Protein AF-A0A956GMH0-F1 (afdb_monomer)

Structure (mmCIF, N/CA/C/O backbone):
data_AF-A0A956GMH0-F1
#
_entry.id   AF-A0A956GMH0-F1
#
loop_
_atom_site.group_PDB
_atom_site.id
_atom_site.type_symbol
_atom_site.label_atom_id
_atom_site.label_alt_id
_atom_site.label_comp_id
_atom_site.label_asym_id
_atom_site.label_entity_id
_atom_site.label_seq_id
_atom_site.pdbx_PDB_ins_code
_atom_site.Cartn_x
_atom_site.Cartn_y
_atom_site.Cartn_z
_atom_site.occupancy
_atom_site.B_iso_or_equiv
_atom_site.auth_seq_id
_atom_site.auth_comp_id
_atom_site.auth_asym_id
_atom_site.auth_atom_id
_atom_site.pdbx_PDB_model_num
ATOM 1 N N . MET A 1 1 ? 2.443 0.248 1.547 1.00 85.50 1 MET A N 1
ATOM 2 C CA . MET A 1 1 ? 2.664 -0.974 0.741 1.00 85.50 1 MET A CA 1
ATOM 3 C C . MET A 1 1 ? 1.367 -1.744 0.646 1.00 85.50 1 MET A C 1
ATOM 5 O O . MET A 1 1 ? 0.614 -1.726 1.613 1.00 85.50 1 MET A O 1
ATOM 9 N N . PHE A 1 2 ? 1.151 -2.440 -0.465 1.00 87.94 2 PHE A N 1
ATOM 10 C CA . PHE A 1 2 ? 0.042 -3.359 -0.695 1.00 87.94 2 PHE A CA 1
ATOM 11 C C . PHE A 1 2 ? 0.575 -4.765 -0.994 1.00 87.94 2 PHE A C 1
ATOM 13 O O . PHE A 1 2 ? 1.600 -4.904 -1.668 1.00 87.94 2 PHE A O 1
ATOM 20 N N . HIS A 1 3 ? -0.105 -5.774 -0.457 1.00 89.19 3 HIS A N 1
ATOM 21 C CA . HIS A 1 3 ? 0.206 -7.198 -0.574 1.00 89.19 3 HIS A CA 1
ATOM 22 C C . HIS A 1 3 ? -0.762 -7.857 -1.545 1.00 89.19 3 HIS A C 1
ATOM 24 O O . HIS A 1 3 ? -1.967 -7.588 -1.508 1.00 89.19 3 HIS A O 1
ATOM 30 N N . VAL A 1 4 ? -0.205 -8.698 -2.407 1.00 88.44 4 VAL A N 1
ATOM 31 C CA . VAL A 1 4 ? -0.888 -9.430 -3.473 1.00 88.44 4 VAL A CA 1
ATOM 32 C C . VAL A 1 4 ? -0.483 -10.893 -3.356 1.00 88.44 4 VAL A C 1
ATOM 34 O O . VAL A 1 4 ? 0.682 -11.187 -3.087 1.00 88.44 4 VAL A O 1
ATOM 37 N N . GLU A 1 5 ? -1.439 -11.804 -3.541 1.00 87.69 5 GLU A N 1
ATOM 38 C CA . GLU A 1 5 ? -1.188 -13.236 -3.364 1.00 87.69 5 GLU A CA 1
ATOM 39 C C . GLU A 1 5 ? -0.041 -13.717 -4.274 1.00 87.69 5 GLU A C 1
ATOM 41 O O . GLU A 1 5 ? 0.078 -13.249 -5.415 1.00 87.69 5 GLU A O 1
ATOM 46 N N . PRO A 1 6 ? 0.792 -14.668 -3.811 1.00 82.94 6 PRO A N 1
ATOM 47 C CA . PRO A 1 6 ? 1.843 -15.252 -4.629 1.00 82.94 6 PRO A CA 1
ATOM 48 C C . PRO A 1 6 ? 1.275 -15.931 -5.866 1.00 82.94 6 PRO A C 1
ATOM 50 O O . PRO A 1 6 ? 0.655 -16.992 -5.799 1.00 82.94 6 PRO A O 1
ATOM 53 N N . ARG A 1 7 ? 1.555 -15.351 -7.030 1.00 86.12 7 ARG A N 1
ATOM 54 C CA . ARG A 1 7 ? 1.272 -15.963 -8.328 1.00 86.12 7 ARG A CA 1
ATOM 55 C C . ARG A 1 7 ? 2.217 -15.433 -9.392 1.00 86.12 7 ARG A C 1
ATOM 57 O O . ARG A 1 7 ? 2.852 -14.394 -9.225 1.00 86.12 7 ARG A O 1
ATOM 64 N N . ALA A 1 8 ? 2.320 -16.151 -10.505 1.00 85.69 8 ALA A N 1
ATOM 65 C CA . ALA A 1 8 ? 2.925 -15.570 -11.694 1.00 85.69 8 ALA A CA 1
ATOM 66 C C . ALA A 1 8 ? 2.091 -14.356 -12.132 1.00 85.69 8 ALA A C 1
ATOM 68 O O . ALA A 1 8 ? 0.859 -14.414 -12.105 1.00 85.69 8 ALA A O 1
ATOM 69 N N . LEU A 1 9 ? 2.761 -13.274 -12.534 1.00 88.56 9 LEU A N 1
ATOM 70 C CA . LEU A 1 9 ? 2.072 -12.118 -13.093 1.00 88.56 9 LEU A CA 1
ATOM 71 C C . LEU A 1 9 ? 1.379 -12.532 -14.393 1.00 88.56 9 LEU A C 1
ATOM 73 O O . LEU A 1 9 ? 2.015 -13.054 -15.310 1.00 88.56 9 LEU A O 1
ATOM 77 N N . SER A 1 10 ? 0.073 -12.307 -14.457 1.00 90.44 10 SER A N 1
ATOM 78 C CA . SER A 1 10 ? -0.710 -12.449 -15.679 1.00 90.44 10 SER A CA 1
ATOM 79 C C . SER A 1 10 ? -0.437 -11.280 -16.630 1.00 90.44 10 SER A C 1
ATOM 81 O O . SER A 1 10 ? 0.134 -10.257 -16.243 1.00 90.44 10 SER A O 1
ATOM 83 N N . ALA A 1 11 ? -0.885 -11.399 -17.881 1.00 90.31 11 ALA A N 1
ATOM 84 C CA . ALA A 1 11 ? -0.832 -10.281 -18.823 1.00 90.31 11 ALA A CA 1
ATOM 85 C C . ALA A 1 11 ? -1.617 -9.054 -18.315 1.00 90.31 11 ALA A C 1
ATOM 87 O O . ALA A 1 11 ? -1.204 -7.922 -18.555 1.00 90.31 11 ALA A O 1
ATOM 88 N N . GLU A 1 12 ? -2.710 -9.281 -17.582 1.00 92.75 12 GLU A N 1
ATOM 89 C CA . GLU A 1 12 ? -3.521 -8.224 -16.975 1.00 92.75 12 GLU A CA 1
ATOM 90 C C . GLU A 1 12 ? -2.772 -7.505 -15.848 1.00 92.75 12 GLU A C 1
ATOM 92 O O . GLU A 1 12 ? -2.784 -6.277 -15.803 1.00 92.75 12 GLU A O 1
ATOM 97 N N . ASP A 1 13 ? -2.031 -8.235 -15.006 1.00 90.81 13 ASP A N 1
ATOM 98 C CA . ASP A 1 13 ? -1.209 -7.620 -13.953 1.00 90.81 13 ASP A CA 1
ATOM 99 C C . ASP A 1 13 ? -0.095 -6.765 -14.550 1.00 90.81 13 ASP A C 1
ATOM 101 O O . ASP A 1 13 ? 0.159 -5.651 -14.099 1.00 90.81 13 ASP A O 1
ATOM 105 N N . VAL A 1 14 ? 0.571 -7.277 -15.590 1.00 90.62 14 VAL A N 1
ATOM 106 C CA . VAL A 1 14 ? 1.620 -6.535 -16.297 1.00 90.62 14 VAL A CA 1
ATOM 107 C C . VAL A 1 14 ? 1.049 -5.249 -16.891 1.00 90.62 14 VAL A C 1
ATOM 109 O O . VAL A 1 14 ? 1.657 -4.194 -16.720 1.00 90.62 14 VAL A O 1
ATOM 112 N N . ALA A 1 15 ? -0.128 -5.315 -17.521 1.00 92.31 15 ALA A N 1
ATOM 113 C CA . ALA A 1 15 ? -0.820 -4.137 -18.035 1.00 92.31 15 ALA A CA 1
ATOM 114 C C . ALA A 1 15 ? -1.220 -3.168 -16.908 1.00 92.31 15 ALA A C 1
ATOM 116 O O . ALA A 1 15 ? -1.043 -1.963 -17.053 1.00 92.31 15 ALA A O 1
ATOM 117 N N . ALA A 1 16 ? -1.684 -3.667 -15.759 1.00 92.56 16 ALA A N 1
ATOM 118 C CA . ALA A 1 16 ? -2.017 -2.833 -14.606 1.00 92.56 16 ALA A CA 1
ATOM 119 C C . ALA A 1 16 ? -0.802 -2.094 -14.044 1.00 92.56 16 ALA A C 1
ATOM 121 O O . ALA A 1 16 ? -0.872 -0.889 -13.786 1.00 92.56 16 ALA A O 1
ATOM 122 N N . TYR A 1 17 ? 0.331 -2.782 -13.906 1.00 90.81 17 TYR A N 1
ATOM 123 C CA . TYR A 1 17 ? 1.576 -2.143 -13.501 1.00 90.81 17 TYR A CA 1
ATOM 124 C C . TYR A 1 17 ? 2.055 -1.133 -14.536 1.00 90.81 17 TYR A C 1
ATOM 126 O O . TYR A 1 17 ? 2.459 -0.038 -14.154 1.00 90.81 17 TYR A O 1
ATOM 134 N N . GLU A 1 18 ? 1.996 -1.467 -15.823 1.00 90.81 18 GLU A N 1
ATOM 135 C CA . GLU A 1 18 ? 2.364 -0.568 -16.914 1.00 90.81 18 GLU A CA 1
ATOM 136 C C . GLU A 1 18 ? 1.519 0.711 -16.912 1.00 90.81 18 GLU A C 1
ATOM 138 O O . GLU A 1 18 ? 2.075 1.805 -16.814 1.00 90.81 18 GLU A O 1
ATOM 143 N N . ASP A 1 19 ? 0.194 0.581 -16.953 1.00 91.44 19 ASP A N 1
ATOM 144 C CA . ASP A 1 19 ? -0.742 1.705 -16.915 1.00 91.44 19 ASP A CA 1
ATOM 145 C C . ASP A 1 19 ? -0.510 2.560 -15.677 1.00 91.44 19 ASP A C 1
ATOM 147 O O . ASP A 1 19 ? -0.447 3.786 -15.764 1.00 91.44 19 ASP A O 1
ATOM 151 N N . SER A 1 20 ? -0.321 1.905 -14.527 1.00 89.06 20 SER A N 1
ATOM 152 C CA . SER A 1 20 ? 0.027 2.590 -13.298 1.00 89.06 20 SER A CA 1
ATOM 153 C C . SER A 1 20 ? 1.322 3.360 -13.488 1.00 89.06 20 SER A C 1
ATOM 155 O O . SER A 1 20 ? 1.293 4.563 -13.332 1.00 89.06 20 SER A O 1
ATOM 157 N N . PHE A 1 21 ? 2.435 2.762 -13.916 1.00 84.69 21 PHE A N 1
ATOM 158 C CA . PHE A 1 21 ? 3.708 3.463 -14.149 1.00 84.69 21 PHE A CA 1
ATOM 159 C C . PHE A 1 21 ? 3.619 4.647 -15.128 1.00 84.69 21 PHE A C 1
ATOM 161 O O . PHE A 1 21 ? 4.408 5.595 -15.020 1.00 84.69 21 PHE A O 1
ATOM 168 N N . LEU A 1 22 ? 2.680 4.597 -16.073 1.00 86.44 22 LEU A N 1
ATOM 169 C CA . LEU A 1 22 ? 2.454 5.615 -17.099 1.00 86.44 22 LEU A CA 1
ATOM 170 C C . LEU A 1 22 ? 1.355 6.625 -16.741 1.00 86.44 22 LEU A C 1
ATOM 172 O O . LEU A 1 22 ? 1.157 7.582 -17.491 1.00 86.44 22 LEU A O 1
ATOM 176 N N . SER A 1 23 ? 0.676 6.442 -15.609 1.00 86.69 23 SER A N 1
ATOM 177 C CA . SER A 1 23 ? -0.489 7.229 -15.218 1.00 86.69 23 SER A CA 1
ATOM 178 C C . SER A 1 23 ? -0.195 8.727 -15.124 1.00 86.69 23 SER A C 1
ATOM 180 O O . SER A 1 23 ? 0.811 9.164 -14.558 1.00 86.69 23 SER A O 1
ATOM 182 N N . SER A 1 24 ? -1.133 9.535 -15.623 1.00 83.75 24 SER A N 1
ATOM 183 C CA . SER A 1 24 ? -1.132 10.989 -15.442 1.00 83.75 24 SER A CA 1
ATOM 184 C C . SER A 1 24 ? -1.501 11.415 -14.019 1.00 83.75 24 SER A C 1
ATOM 186 O O . SER A 1 24 ? -1.393 12.595 -13.699 1.00 83.75 24 SER A O 1
ATOM 188 N N . LEU A 1 25 ? -1.931 10.479 -13.162 1.00 82.19 25 LEU A N 1
ATOM 189 C CA . LEU A 1 25 ? -2.114 10.731 -11.730 1.00 82.19 25 LEU A CA 1
ATOM 190 C C . LEU A 1 25 ? -0.780 11.012 -11.029 1.00 82.19 25 LEU A C 1
ATOM 192 O O . LEU A 1 25 ? -0.761 11.597 -9.946 1.00 82.19 25 LEU A O 1
ATOM 196 N N . TRP A 1 26 ? 0.348 10.648 -11.649 1.00 81.19 26 TRP A N 1
ATOM 197 C CA . TRP A 1 26 ? 1.654 11.078 -11.177 1.00 81.19 26 TRP A CA 1
ATOM 198 C C . TRP A 1 26 ? 1.952 12.488 -11.680 1.00 81.19 26 TRP A C 1
ATOM 200 O O . TRP A 1 26 ? 2.108 12.697 -12.884 1.00 81.19 26 TRP A O 1
ATOM 210 N N . PRO A 1 27 ? 2.169 13.461 -10.786 1.00 73.88 27 PRO A N 1
ATOM 211 C CA . PRO A 1 27 ? 2.441 14.838 -11.198 1.00 73.88 27 PRO A CA 1
ATOM 212 C C . PRO A 1 27 ? 3.816 14.990 -11.863 1.00 73.88 27 PRO A C 1
ATOM 214 O O . PRO A 1 27 ? 4.116 16.010 -12.477 1.00 73.88 27 PRO A O 1
ATOM 217 N N . ARG A 1 28 ? 4.683 13.972 -11.751 1.00 81.25 28 ARG A N 1
ATOM 218 C CA . ARG A 1 28 ? 5.962 13.900 -12.457 1.00 81.25 28 ARG A CA 1
ATOM 219 C C . ARG A 1 28 ? 6.146 12.511 -13.063 1.00 81.25 28 ARG A C 1
ATOM 221 O O . ARG A 1 28 ? 5.880 11.521 -12.382 1.00 81.25 28 ARG A O 1
ATOM 228 N N . PRO A 1 29 ? 6.674 12.414 -14.293 1.00 83.50 29 PRO A N 1
ATOM 229 C CA . PRO A 1 29 ? 6.877 11.132 -14.946 1.00 83.50 29 PRO A CA 1
ATOM 230 C C . PRO A 1 29 ? 7.935 10.294 -14.218 1.00 83.50 29 PRO A C 1
ATOM 232 O O . PRO A 1 29 ? 9.054 10.754 -13.967 1.00 83.50 29 PRO A O 1
ATOM 235 N N . LEU A 1 30 ? 7.601 9.031 -13.953 1.00 87.00 30 LEU A N 1
ATOM 236 C CA . LEU A 1 30 ? 8.533 8.026 -13.450 1.00 87.00 30 LEU A CA 1
ATOM 237 C C . LEU A 1 30 ? 9.394 7.531 -14.626 1.00 87.00 30 LEU A C 1
ATOM 239 O O . LEU A 1 30 ? 8.920 6.818 -15.508 1.00 87.00 30 LEU A O 1
ATOM 243 N N . ARG A 1 31 ? 10.648 7.983 -14.698 1.00 90.00 31 ARG A N 1
ATOM 244 C CA . ARG A 1 31 ? 11.541 7.801 -15.864 1.00 90.00 31 ARG A CA 1
ATOM 245 C C . ARG A 1 31 ? 12.843 7.075 -15.554 1.00 90.00 31 ARG A C 1
ATOM 247 O O . ARG A 1 31 ? 13.585 6.742 -16.472 1.00 90.00 31 ARG A O 1
ATOM 254 N N . TYR A 1 32 ? 13.160 6.897 -14.279 1.00 91.50 32 TYR A N 1
ATOM 255 C CA . TYR A 1 32 ? 14.378 6.243 -13.836 1.00 91.50 32 TYR A CA 1
ATOM 256 C C . TYR A 1 32 ? 14.062 4.807 -13.435 1.00 91.50 32 TYR A C 1
ATOM 258 O O . TYR A 1 32 ? 13.420 4.583 -12.413 1.00 91.50 32 TYR A O 1
ATOM 266 N N . LEU A 1 33 ? 14.491 3.857 -14.259 1.00 92.62 33 LEU A N 1
ATOM 267 C CA . LEU A 1 33 ? 14.358 2.429 -14.031 1.00 92.62 33 LEU A CA 1
ATOM 268 C C . LEU A 1 33 ? 15.411 1.956 -13.034 1.00 92.62 33 LEU A C 1
ATOM 270 O O . LEU A 1 33 ? 16.610 2.164 -13.226 1.00 92.62 33 LEU A O 1
ATOM 274 N N . VAL A 1 34 ? 14.951 1.252 -12.010 1.00 90.81 34 VAL A N 1
ATOM 275 C CA . VAL A 1 34 ? 15.779 0.467 -11.102 1.00 90.81 34 VAL A CA 1
ATOM 276 C C . VAL A 1 34 ? 15.275 -0.958 -11.155 1.00 90.81 34 VAL A C 1
ATOM 278 O O . VAL A 1 34 ? 14.079 -1.207 -11.041 1.00 90.81 34 VAL A O 1
ATOM 281 N N . THR A 1 35 ? 16.190 -1.897 -11.316 1.00 90.94 35 THR A N 1
ATOM 282 C CA . THR A 1 35 ? 15.865 -3.313 -11.343 1.00 90.94 35 THR A CA 1
ATOM 283 C C . THR A 1 35 ? 16.803 -4.062 -10.420 1.00 90.94 35 THR A C 1
ATOM 285 O O . THR A 1 35 ? 18.016 -3.845 -10.433 1.00 90.94 35 THR A O 1
ATOM 288 N N . GLN A 1 36 ? 16.237 -4.953 -9.622 1.00 89.19 36 GLN A N 1
ATOM 289 C CA . GLN A 1 36 ? 16.963 -5.844 -8.741 1.00 89.19 36 GLN A CA 1
ATOM 290 C C . GLN A 1 36 ? 16.679 -7.271 -9.181 1.00 89.19 36 GLN A C 1
ATOM 292 O O . GLN A 1 36 ? 15.527 -7.703 -9.245 1.00 89.19 36 GLN A O 1
ATOM 297 N N . ALA A 1 37 ? 17.746 -7.987 -9.501 1.00 89.31 37 ALA A N 1
ATOM 298 C CA . ALA A 1 37 ? 17.668 -9.388 -9.850 1.00 89.31 37 ALA A CA 1
ATOM 299 C C . ALA A 1 37 ? 17.871 -10.276 -8.619 1.00 89.31 37 ALA A C 1
ATOM 301 O O . ALA A 1 37 ? 18.373 -9.826 -7.583 1.00 89.31 37 ALA A O 1
ATOM 302 N N . ILE A 1 38 ? 17.518 -11.551 -8.747 1.00 85.31 38 ILE A N 1
ATOM 303 C CA . ILE A 1 38 ? 17.906 -12.576 -7.777 1.00 85.31 38 ILE A CA 1
ATOM 304 C C . ILE A 1 38 ? 19.449 -12.616 -7.688 1.00 85.31 38 ILE A C 1
ATOM 306 O O . ILE A 1 38 ? 20.116 -12.581 -8.728 1.00 85.31 38 ILE A O 1
ATOM 310 N N . PRO A 1 39 ? 20.051 -12.696 -6.482 1.00 85.62 39 PRO A N 1
ATOM 311 C CA . PRO A 1 39 ? 21.503 -12.779 -6.335 1.00 85.62 39 PRO A CA 1
ATOM 312 C C . PRO A 1 39 ? 22.129 -13.863 -7.226 1.00 85.62 39 PRO A C 1
ATOM 314 O O . PRO A 1 39 ? 21.703 -15.016 -7.217 1.00 85.62 39 PRO A O 1
ATOM 317 N N . GLY A 1 40 ? 23.138 -13.479 -8.014 1.00 87.94 40 GLY A N 1
ATOM 318 C CA . GLY A 1 40 ? 23.836 -14.373 -8.946 1.00 87.94 40 GLY A CA 1
ATOM 319 C C . GLY A 1 40 ? 23.134 -14.615 -10.288 1.00 87.94 40 GLY A C 1
ATOM 320 O O . GLY A 1 40 ? 23.682 -15.335 -11.119 1.00 87.94 40 GLY A O 1
ATOM 321 N N . ARG A 1 41 ? 21.962 -14.016 -10.535 1.00 87.62 41 ARG A N 1
ATOM 322 C CA . ARG A 1 41 ? 21.206 -14.179 -11.786 1.00 87.62 41 ARG A CA 1
ATOM 323 C C . ARG A 1 41 ? 20.975 -12.826 -12.454 1.00 87.62 41 ARG A C 1
ATOM 325 O O . ARG A 1 41 ? 20.052 -12.121 -12.068 1.00 87.62 41 ARG A O 1
ATOM 332 N N . PRO A 1 42 ? 21.825 -12.401 -13.399 1.00 85.69 42 PRO A N 1
ATOM 333 C CA . PRO A 1 42 ? 21.689 -11.084 -14.004 1.00 85.69 42 PRO A CA 1
ATOM 334 C C . PRO A 1 42 ? 20.421 -10.995 -14.857 1.00 85.69 42 PRO A C 1
ATOM 336 O O . PRO A 1 42 ? 20.022 -11.951 -15.514 1.00 85.69 42 PRO A O 1
ATOM 339 N N . ILE A 1 43 ? 19.832 -9.805 -14.890 1.00 84.88 43 ILE A N 1
ATOM 340 C CA . ILE A 1 43 ? 18.770 -9.438 -15.830 1.00 84.88 43 ILE A CA 1
ATOM 341 C C . ILE A 1 43 ? 19.364 -8.599 -16.968 1.00 84.88 43 ILE A C 1
ATOM 343 O O . ILE A 1 43 ? 20.317 -7.848 -16.741 1.00 84.88 43 ILE A O 1
ATOM 347 N N . PRO A 1 44 ? 18.810 -8.682 -18.187 1.00 71.56 44 PRO A N 1
ATOM 348 C CA . PRO A 1 44 ? 19.397 -8.060 -19.374 1.00 71.56 44 PRO A CA 1
ATOM 349 C C . PRO A 1 44 ? 19.375 -6.523 -19.366 1.00 71.56 44 PRO A C 1
ATOM 351 O O . PRO A 1 44 ? 20.078 -5.903 -20.163 1.00 71.56 44 PRO A O 1
ATOM 354 N N . ARG A 1 45 ? 18.602 -5.883 -18.476 1.00 79.00 45 ARG A N 1
ATOM 355 C CA . ARG A 1 45 ? 18.476 -4.422 -18.422 1.00 79.00 45 ARG A CA 1
ATOM 356 C C . ARG A 1 45 ? 19.113 -3.844 -17.151 1.00 79.00 45 ARG A C 1
ATOM 358 O O . ARG A 1 45 ? 18.613 -4.113 -16.061 1.00 79.00 45 ARG A O 1
ATOM 365 N N . PRO A 1 46 ? 20.178 -3.027 -17.259 1.00 73.12 46 PRO A N 1
ATOM 366 C CA . PRO A 1 46 ? 20.721 -2.306 -16.114 1.00 73.12 46 PRO A CA 1
ATOM 367 C C . PRO A 1 46 ? 19.838 -1.106 -15.738 1.00 73.12 46 PRO A C 1
ATOM 369 O O . PRO A 1 46 ? 19.111 -0.558 -16.570 1.00 73.12 46 PRO A O 1
ATOM 372 N N . ALA A 1 47 ? 19.944 -0.665 -14.483 1.00 84.19 47 ALA A N 1
ATOM 373 C CA . ALA A 1 47 ? 19.284 0.546 -14.001 1.00 84.19 47 ALA A CA 1
ATOM 374 C C . ALA A 1 47 ? 19.709 1.784 -14.815 1.00 84.19 47 ALA A C 1
ATOM 376 O O . ALA A 1 47 ? 20.880 1.942 -15.170 1.00 84.19 47 ALA A O 1
ATOM 377 N N . GLY A 1 48 ? 18.779 2.699 -15.080 1.00 88.94 48 GLY A N 1
ATOM 378 C CA . GLY A 1 48 ? 19.039 3.844 -15.949 1.00 88.94 48 GLY A CA 1
ATOM 379 C C . GLY A 1 48 ? 17.803 4.674 -16.269 1.00 88.94 48 GLY A C 1
ATOM 380 O O . GLY A 1 48 ? 16.691 4.365 -15.855 1.00 88.94 48 GLY A O 1
ATOM 381 N N . THR A 1 49 ? 17.997 5.757 -17.017 1.00 90.38 49 THR A N 1
ATOM 382 C CA . THR A 1 49 ? 16.868 6.551 -17.522 1.00 90.38 49 THR A CA 1
ATOM 383 C C . THR A 1 49 ? 16.280 5.867 -18.750 1.00 90.38 49 THR A C 1
ATOM 385 O O . THR A 1 49 ? 17.027 5.453 -19.633 1.00 90.38 49 THR A O 1
ATOM 388 N N . ILE A 1 50 ? 14.954 5.780 -18.815 1.00 90.38 50 ILE A N 1
ATOM 389 C CA . ILE A 1 50 ? 14.207 5.247 -19.957 1.00 90.38 50 ILE A CA 1
ATOM 390 C C . ILE A 1 50 ? 13.356 6.354 -20.590 1.00 90.38 50 ILE A C 1
ATOM 392 O O . ILE A 1 50 ? 12.718 7.153 -19.887 1.00 90.38 50 ILE A O 1
ATOM 396 N N . SER A 1 51 ? 13.361 6.435 -21.922 1.00 86.19 51 SER A N 1
ATOM 397 C CA . SER A 1 51 ? 12.526 7.403 -22.640 1.00 86.19 51 SER A CA 1
ATOM 398 C C . SER A 1 51 ? 11.045 7.033 -22.515 1.00 86.19 51 SER A C 1
ATOM 400 O O . SER A 1 51 ? 10.715 5.885 -22.232 1.00 86.19 51 SER A O 1
ATOM 402 N N . LEU A 1 52 ? 10.135 8.000 -22.702 1.00 79.56 52 LEU A N 1
ATOM 403 C CA . LEU A 1 52 ? 8.689 7.745 -22.603 1.00 79.56 52 LEU A CA 1
ATOM 404 C C . LEU A 1 52 ? 8.222 6.673 -23.605 1.00 79.56 52 LEU A C 1
ATOM 406 O O . LEU A 1 52 ? 7.450 5.800 -23.226 1.00 79.56 52 LEU A O 1
ATOM 410 N N . GLY A 1 53 ? 8.732 6.717 -24.841 1.00 84.06 53 GLY A N 1
ATOM 411 C CA . GLY A 1 53 ? 8.362 5.776 -25.904 1.00 84.06 53 GLY A CA 1
ATOM 412 C C . GLY A 1 53 ? 8.832 4.339 -25.664 1.00 84.06 53 GLY A C 1
ATOM 413 O O . GLY A 1 53 ? 8.227 3.411 -26.184 1.00 84.06 53 GLY A O 1
ATOM 414 N N . GLU A 1 54 ? 9.865 4.138 -24.842 1.00 88.25 54 GLU A N 1
ATOM 415 C CA . GLU A 1 54 ? 10.408 2.806 -24.538 1.00 88.25 54 GLU A CA 1
ATOM 416 C C . GLU A 1 54 ? 9.809 2.183 -23.268 1.00 88.25 54 GLU A C 1
ATOM 418 O O . GLU A 1 54 ? 9.962 0.982 -23.053 1.00 88.25 54 GLU A O 1
ATOM 423 N N . ARG A 1 55 ? 9.149 2.964 -22.395 1.00 86.38 55 ARG A N 1
ATOM 424 C CA . ARG A 1 55 ? 8.777 2.487 -21.046 1.00 86.38 55 ARG A CA 1
ATOM 425 C C . ARG A 1 55 ? 7.867 1.273 -21.071 1.00 86.38 55 ARG A C 1
ATOM 427 O O . ARG A 1 55 ? 8.117 0.338 -20.324 1.00 86.38 55 ARG A O 1
ATOM 434 N N . SER A 1 56 ? 6.843 1.305 -21.919 1.00 87.88 56 SER A N 1
ATOM 435 C CA . SER A 1 56 ? 5.877 0.215 -22.079 1.00 87.88 56 SER A CA 1
ATOM 436 C C . SER A 1 56 ? 6.585 -1.105 -22.390 1.00 87.88 56 SER A C 1
ATOM 438 O O . SER A 1 56 ? 6.485 -2.070 -21.634 1.00 87.88 56 SER A O 1
ATOM 440 N N . GLN A 1 57 ? 7.392 -1.109 -23.452 1.00 90.06 57 GLN A N 1
ATOM 441 C CA . GLN A 1 57 ? 8.151 -2.279 -23.875 1.00 90.06 57 GLN A CA 1
ATOM 442 C C . GLN A 1 57 ? 9.105 -2.759 -22.774 1.00 90.06 57 GLN A C 1
ATOM 444 O O . GLN A 1 57 ? 9.085 -3.935 -22.417 1.00 90.06 57 GLN A O 1
ATOM 449 N N . VAL A 1 58 ? 9.896 -1.849 -22.197 1.00 89.56 58 VAL A N 1
ATOM 450 C CA . VAL A 1 58 ? 10.875 -2.194 -21.157 1.00 89.56 58 VAL A CA 1
ATOM 451 C C . VAL A 1 58 ? 10.193 -2.779 -19.919 1.00 89.56 58 VAL A C 1
ATOM 453 O O . VAL A 1 58 ? 10.684 -3.756 -19.360 1.00 89.56 58 VAL A O 1
ATOM 456 N N . LEU A 1 59 ? 9.062 -2.218 -19.485 1.00 88.69 59 LEU A N 1
ATOM 457 C CA . LEU A 1 59 ? 8.312 -2.737 -18.341 1.00 88.69 59 LEU A CA 1
ATOM 458 C C . LEU A 1 59 ? 7.771 -4.138 -18.619 1.00 88.69 59 LEU A C 1
ATOM 460 O O . LEU A 1 59 ? 7.923 -5.005 -17.762 1.00 88.69 59 LEU A O 1
ATOM 464 N N . ARG A 1 60 ? 7.204 -4.383 -19.806 1.00 90.00 60 ARG A N 1
ATOM 465 C CA . ARG A 1 60 ? 6.715 -5.716 -20.193 1.00 90.00 60 ARG A CA 1
ATOM 466 C C . ARG A 1 60 ? 7.832 -6.749 -20.213 1.00 90.00 60 ARG A C 1
ATOM 468 O O . ARG A 1 60 ? 7.650 -7.828 -19.664 1.00 90.00 60 ARG A O 1
ATOM 475 N N . GLU A 1 61 ? 8.980 -6.412 -20.799 1.00 90.12 61 GLU A N 1
ATOM 476 C CA . GLU A 1 61 ? 10.154 -7.293 -20.853 1.00 90.12 61 GLU A CA 1
ATOM 477 C C . GLU A 1 61 ? 10.690 -7.617 -19.452 1.00 90.12 61 GLU A C 1
ATOM 479 O O . GLU A 1 61 ? 11.025 -8.764 -19.155 1.00 90.12 61 GLU A O 1
ATOM 484 N N . VAL A 1 62 ? 10.762 -6.611 -18.577 1.00 90.62 62 VAL A N 1
ATOM 485 C CA . VAL A 1 62 ? 11.338 -6.752 -17.238 1.00 90.62 62 VAL A CA 1
ATOM 486 C C . VAL A 1 62 ? 10.385 -7.476 -16.285 1.00 90.62 62 VAL A C 1
ATOM 488 O O . VAL A 1 62 ? 10.818 -8.414 -15.619 1.00 90.62 62 VAL A O 1
ATOM 491 N N . LEU A 1 63 ? 9.104 -7.091 -16.221 1.00 89.94 63 LEU A N 1
ATOM 492 C CA . LEU A 1 63 ? 8.130 -7.612 -15.245 1.00 89.94 63 LEU A CA 1
ATOM 493 C C . LEU A 1 63 ? 7.921 -9.127 -15.339 1.00 89.94 63 LEU A C 1
ATOM 495 O O . LEU A 1 63 ? 7.692 -9.777 -14.321 1.00 89.94 63 LEU A O 1
ATOM 499 N N . ILE A 1 64 ? 8.017 -9.693 -16.542 1.00 89.81 64 ILE A N 1
ATOM 500 C CA . ILE A 1 64 ? 7.856 -11.136 -16.764 1.00 89.81 64 ILE A CA 1
ATOM 501 C C . ILE A 1 64 ? 9.169 -11.914 -16.627 1.00 89.81 64 ILE A C 1
ATOM 503 O O . ILE A 1 64 ? 9.166 -13.142 -16.721 1.00 89.81 64 ILE A O 1
ATOM 507 N N . HIS A 1 65 ? 10.301 -11.230 -16.424 1.00 90.56 65 HIS A N 1
ATOM 508 C CA . HIS A 1 65 ? 11.599 -11.886 -16.398 1.00 90.56 65 HIS A CA 1
ATOM 509 C C . HIS A 1 65 ? 11.696 -12.843 -15.193 1.00 90.56 65 HIS A C 1
ATOM 511 O O . HIS A 1 65 ? 11.460 -12.431 -14.052 1.00 90.56 65 HIS A O 1
ATOM 517 N N . PRO A 1 66 ? 12.082 -14.119 -15.395 1.00 87.88 66 PRO A N 1
ATOM 518 C CA . PRO A 1 66 ? 12.046 -15.133 -14.339 1.00 87.88 66 PRO A CA 1
ATOM 519 C C . PRO A 1 66 ? 12.971 -14.818 -13.155 1.00 87.88 66 PRO A C 1
ATOM 521 O O . PRO A 1 66 ? 12.658 -15.182 -12.020 1.00 87.88 66 PRO A O 1
ATOM 524 N N . ASP A 1 67 ? 14.067 -14.105 -13.408 1.00 89.50 67 ASP A N 1
ATOM 525 C CA . ASP A 1 67 ? 15.045 -13.719 -12.385 1.00 89.50 67 ASP A CA 1
ATOM 526 C C . ASP A 1 67 ? 14.869 -12.292 -11.842 1.00 89.50 67 ASP A C 1
ATOM 528 O O . ASP A 1 67 ? 15.709 -11.814 -11.075 1.00 89.50 67 ASP A O 1
ATOM 532 N N . LEU A 1 68 ? 13.791 -11.592 -12.219 1.00 89.50 68 LEU A N 1
ATOM 533 C CA . LEU A 1 68 ? 13.461 -10.314 -11.598 1.00 89.50 68 LEU A CA 1
ATOM 534 C C . LEU A 1 68 ? 12.982 -10.556 -10.164 1.00 89.50 68 LEU A C 1
ATOM 536 O O . LEU A 1 68 ? 12.061 -11.342 -9.931 1.00 89.50 68 LEU A O 1
ATOM 540 N N . TRP A 1 69 ? 13.578 -9.840 -9.214 1.00 87.50 69 TRP A N 1
ATOM 541 C CA . TRP A 1 69 ? 13.060 -9.743 -7.853 1.00 87.50 69 TRP A CA 1
ATOM 542 C C . TRP A 1 69 ? 12.216 -8.479 -7.682 1.00 87.50 69 TRP A C 1
ATOM 544 O O . TRP A 1 69 ? 11.091 -8.542 -7.187 1.00 87.50 69 TRP A O 1
ATOM 554 N N . GLN A 1 70 ? 12.733 -7.332 -8.117 1.00 90.44 70 GLN A N 1
ATOM 555 C CA . GLN A 1 70 ? 12.041 -6.056 -7.988 1.00 90.44 70 GLN A CA 1
ATOM 556 C C . GLN A 1 70 ? 12.304 -5.166 -9.197 1.00 90.44 70 GLN A C 1
ATOM 558 O O . GLN A 1 70 ? 13.437 -5.052 -9.665 1.00 90.44 70 GLN A O 1
ATOM 563 N N . VAL A 1 71 ? 11.270 -4.462 -9.642 1.00 91.19 71 VAL A N 1
ATOM 564 C CA . VAL A 1 71 ? 11.390 -3.325 -10.555 1.00 91.19 71 VAL A CA 1
ATOM 565 C C . VAL A 1 71 ? 10.798 -2.082 -9.910 1.00 91.19 71 VAL A C 1
ATOM 567 O O . VAL A 1 71 ? 9.766 -2.138 -9.244 1.00 91.19 71 VAL A O 1
ATOM 570 N N . SER A 1 72 ? 11.452 -0.947 -10.113 1.00 91.50 72 SER A N 1
ATOM 571 C CA . SER A 1 72 ? 10.949 0.354 -9.707 1.00 91.50 72 SER A CA 1
ATOM 572 C C . SER A 1 72 ? 11.122 1.366 -10.826 1.00 91.50 72 SER A C 1
ATOM 574 O O . SER A 1 72 ? 12.152 1.373 -11.501 1.00 91.50 72 SER A O 1
ATOM 576 N N . LEU A 1 73 ? 10.167 2.285 -10.953 1.00 90.50 73 LEU A N 1
ATOM 577 C CA . LEU A 1 73 ? 10.383 3.540 -11.663 1.00 90.50 73 LEU A CA 1
ATOM 578 C C . LEU A 1 73 ? 10.357 4.700 -10.677 1.00 90.50 73 LEU A C 1
ATOM 580 O O . LEU A 1 73 ? 9.486 4.771 -9.810 1.00 90.50 73 LEU A O 1
ATOM 584 N N . ALA A 1 74 ? 11.296 5.624 -10.845 1.00 89.69 74 ALA A N 1
ATOM 585 C CA . ALA A 1 74 ? 11.397 6.836 -10.050 1.00 89.69 74 ALA A CA 1
ATOM 586 C C . ALA A 1 74 ? 11.472 8.103 -10.914 1.00 89.69 74 ALA A C 1
ATOM 588 O O . ALA A 1 74 ? 11.805 8.057 -12.101 1.00 89.69 74 ALA A O 1
ATOM 589 N N . THR A 1 75 ? 11.184 9.266 -10.333 1.00 87.38 75 THR A N 1
ATOM 590 C CA . THR A 1 75 ? 11.324 10.565 -11.022 1.00 87.38 75 THR A CA 1
ATOM 591 C C . THR A 1 75 ? 12.794 10.952 -11.248 1.00 87.38 75 THR A C 1
ATOM 593 O O . THR A 1 75 ? 13.129 11.618 -12.238 1.00 87.38 75 THR A O 1
ATOM 596 N N . SER A 1 76 ? 13.688 10.499 -10.364 1.00 84.81 76 SER A N 1
ATOM 597 C CA . SER A 1 76 ? 15.129 10.770 -10.378 1.00 84.81 76 SER A CA 1
ATOM 598 C C . SER A 1 76 ? 15.937 9.625 -9.766 1.00 84.81 76 SER A C 1
ATOM 600 O O . SER A 1 76 ? 15.423 8.825 -8.990 1.00 84.81 76 SER A O 1
ATOM 602 N N . LYS A 1 77 ? 17.239 9.586 -10.083 1.00 84.31 77 LYS A N 1
ATOM 603 C CA . LYS A 1 77 ? 18.212 8.688 -9.439 1.00 84.31 77 LYS A CA 1
ATOM 604 C C . LYS A 1 77 ? 18.471 9.059 -7.975 1.00 84.31 77 LYS A C 1
ATOM 606 O O . LYS A 1 77 ? 18.662 8.184 -7.141 1.00 84.31 77 LYS A O 1
ATOM 611 N N . ALA A 1 78 ? 18.527 10.357 -7.679 1.00 78.62 78 ALA A N 1
ATOM 612 C CA . ALA A 1 78 ? 18.775 10.858 -6.334 1.00 78.62 78 ALA A CA 1
ATOM 613 C C . ALA A 1 78 ? 17.463 10.961 -5.547 1.00 78.62 78 ALA A C 1
ATOM 615 O O . ALA A 1 78 ? 16.464 11.460 -6.069 1.00 78.62 78 ALA A O 1
ATOM 616 N N . THR A 1 79 ? 17.487 10.535 -4.285 1.00 70.75 79 THR A N 1
ATOM 617 C CA . THR A 1 79 ? 16.354 10.584 -3.349 1.00 70.75 79 THR A CA 1
ATOM 618 C C . THR A 1 79 ? 16.269 11.939 -2.636 1.00 70.75 79 THR A C 1
ATOM 620 O O . THR A 1 79 ? 16.209 11.996 -1.410 1.00 70.75 79 THR A O 1
ATOM 623 N N . VAL A 1 80 ? 16.314 13.038 -3.392 1.00 66.62 80 VAL A N 1
ATOM 624 C CA . VAL A 1 80 ? 16.241 14.418 -2.877 1.00 66.62 80 VAL A CA 1
ATOM 625 C C . VAL A 1 80 ? 15.155 15.199 -3.621 1.00 66.62 80 VAL A C 1
ATOM 627 O O . VAL A 1 80 ? 14.958 14.962 -4.807 1.00 66.62 80 VAL A O 1
ATOM 630 N N . GLY A 1 81 ? 14.448 16.096 -2.921 1.00 63.78 81 GLY A N 1
ATOM 631 C CA . GLY A 1 81 ? 13.533 17.117 -3.469 1.00 63.78 81 GLY A CA 1
ATOM 632 C C . GLY A 1 81 ? 12.595 16.682 -4.611 1.00 63.78 81 GLY A C 1
ATOM 633 O O . GLY A 1 81 ? 12.942 16.784 -5.786 1.00 63.78 81 GLY A O 1
ATOM 634 N N . GLY A 1 82 ? 11.361 16.269 -4.295 1.00 67.00 82 GLY A N 1
ATOM 635 C CA . GLY A 1 82 ? 10.364 15.889 -5.313 1.00 67.00 82 GLY A CA 1
ATOM 636 C C . GLY A 1 82 ? 10.636 14.538 -5.998 1.00 67.00 82 GLY A C 1
ATOM 637 O O . GLY A 1 82 ? 10.207 14.300 -7.134 1.00 67.00 82 GLY A O 1
ATOM 638 N N . TYR A 1 83 ? 11.368 13.666 -5.302 1.00 81.56 83 TYR A N 1
ATOM 639 C CA . TYR A 1 83 ? 11.536 12.252 -5.627 1.00 81.56 83 TYR A CA 1
ATOM 640 C C . TYR A 1 83 ? 10.196 11.519 -5.510 1.00 81.56 83 TYR A C 1
ATOM 642 O O . TYR A 1 83 ? 9.542 11.613 -4.485 1.00 81.56 83 TYR A O 1
ATOM 650 N N . ALA A 1 84 ? 9.789 10.741 -6.500 1.00 83.50 84 ALA A N 1
ATOM 651 C CA . ALA A 1 84 ? 8.710 9.775 -6.328 1.00 83.50 84 ALA A CA 1
ATOM 652 C C . ALA A 1 84 ? 9.148 8.442 -6.915 1.00 83.50 84 ALA A C 1
ATOM 654 O O . ALA A 1 84 ? 9.919 8.428 -7.873 1.00 83.50 84 ALA A O 1
ATOM 655 N N . GLN A 1 85 ? 8.678 7.345 -6.336 1.00 87.25 85 GLN A N 1
ATOM 656 C CA . GLN A 1 85 ? 9.008 5.990 -6.751 1.00 87.25 85 GLN A CA 1
ATOM 657 C C . GLN A 1 85 ? 7.780 5.103 -6.634 1.00 87.25 85 GLN A C 1
ATOM 659 O O . GLN A 1 85 ? 7.095 5.142 -5.615 1.00 87.25 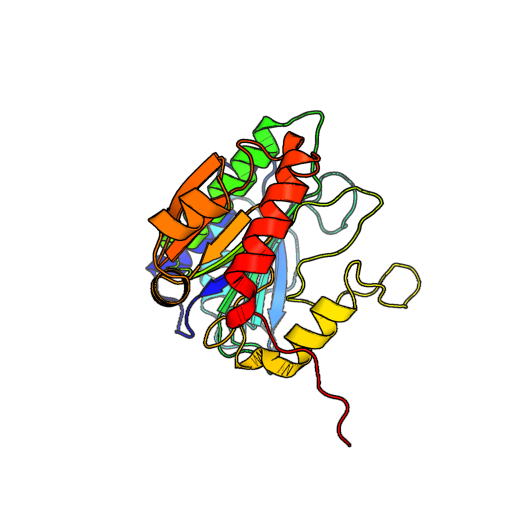85 GLN A O 1
ATOM 664 N N . LEU A 1 86 ? 7.563 4.269 -7.641 1.00 87.56 86 LEU A N 1
ATOM 665 C CA . LEU A 1 86 ? 6.690 3.106 -7.580 1.00 87.56 86 LEU A CA 1
ATOM 666 C C . LEU A 1 86 ? 7.558 1.859 -7.754 1.00 87.56 86 LEU A C 1
ATOM 668 O O . LEU A 1 86 ? 8.455 1.848 -8.597 1.00 87.56 86 LEU A O 1
ATOM 672 N N . SER A 1 87 ? 7.307 0.838 -6.947 1.00 89.81 87 SER A N 1
ATOM 673 C CA . SER A 1 87 ? 8.055 -0.414 -6.916 1.00 89.81 87 SER A CA 1
ATOM 674 C C . SER A 1 87 ? 7.112 -1.607 -6.899 1.00 89.81 87 SER A C 1
ATOM 676 O O . SER A 1 87 ? 6.095 -1.591 -6.202 1.00 89.81 87 SER A O 1
ATOM 678 N N . VAL A 1 88 ? 7.507 -2.656 -7.610 1.00 88.12 88 VAL A N 1
ATOM 679 C CA . VAL A 1 88 ? 6.831 -3.951 -7.669 1.00 88.12 88 VAL A CA 1
ATOM 680 C C . VAL A 1 88 ? 7.862 -5.032 -7.371 1.00 88.12 88 VAL A C 1
ATOM 682 O O . VAL A 1 88 ? 8.865 -5.152 -8.077 1.00 88.12 88 VAL A O 1
ATOM 685 N N . CYS A 1 89 ? 7.623 -5.810 -6.323 1.00 87.75 89 CYS A N 1
ATOM 686 C CA . CYS A 1 89 ? 8.326 -7.052 -6.044 1.00 87.75 89 CYS A CA 1
ATOM 687 C C . CYS A 1 89 ? 7.592 -8.178 -6.776 1.00 87.75 89 CYS A C 1
ATOM 689 O O . CYS A 1 89 ? 6.445 -8.481 -6.458 1.00 87.75 89 CYS A O 1
ATOM 691 N N . THR A 1 90 ? 8.253 -8.798 -7.749 1.00 81.75 90 THR A N 1
ATOM 692 C CA . THR A 1 90 ? 7.706 -9.889 -8.577 1.00 81.75 90 THR A CA 1
ATOM 693 C C . THR A 1 90 ? 7.961 -11.266 -7.980 1.00 81.75 90 THR A C 1
ATOM 695 O O . THR A 1 90 ? 7.621 -12.293 -8.575 1.00 81.75 90 THR A O 1
ATOM 698 N N . ARG A 1 91 ? 8.592 -11.302 -6.806 1.00 77.31 91 ARG A N 1
ATOM 699 C CA . ARG A 1 91 ? 8.850 -12.513 -6.044 1.00 77.31 91 ARG A CA 1
ATOM 700 C C . ARG A 1 91 ? 8.524 -12.286 -4.571 1.00 77.31 91 ARG A C 1
ATOM 702 O O . ARG A 1 91 ? 8.794 -11.188 -4.068 1.00 77.31 91 ARG A O 1
ATOM 709 N N . PRO A 1 92 ? 8.032 -13.335 -3.897 1.00 70.38 92 PRO A N 1
ATOM 710 C CA . PRO A 1 92 ? 8.076 -13.425 -2.447 1.00 70.38 92 PRO A CA 1
ATOM 711 C C . PRO A 1 92 ? 9.490 -13.108 -1.946 1.00 70.38 92 PRO A C 1
ATOM 713 O O . PRO A 1 92 ? 10.480 -13.474 -2.593 1.00 70.38 92 PRO A O 1
ATOM 716 N N . SER A 1 93 ? 9.614 -12.403 -0.823 1.00 61.81 93 SER A N 1
ATOM 717 C CA . SER A 1 93 ? 10.926 -12.301 -0.175 1.00 61.81 93 SER A CA 1
ATOM 718 C C . SER A 1 93 ? 11.271 -13.643 0.479 1.00 61.81 93 SER A C 1
ATOM 720 O O . SER A 1 93 ? 10.430 -14.526 0.604 1.00 61.81 93 SER A O 1
ATOM 722 N N . ILE A 1 94 ? 12.506 -13.797 0.961 1.00 58.72 94 ILE A N 1
ATOM 723 C CA . ILE A 1 94 ? 12.889 -14.953 1.798 1.00 58.72 94 ILE A CA 1
ATOM 724 C C . ILE A 1 94 ? 11.975 -15.087 3.040 1.00 58.72 94 ILE A C 1
ATOM 726 O O . ILE A 1 94 ? 11.812 -16.178 3.591 1.00 58.72 94 ILE A O 1
ATOM 730 N N . ASP A 1 95 ? 11.355 -13.979 3.448 1.00 56.16 95 ASP A N 1
ATOM 731 C CA . ASP A 1 95 ? 10.663 -13.822 4.725 1.00 56.16 95 ASP A CA 1
ATOM 732 C C . ASP A 1 95 ? 9.128 -13.716 4.601 1.00 56.16 95 ASP A C 1
ATOM 734 O O . ASP A 1 95 ? 8.427 -13.884 5.596 1.00 56.16 95 ASP A O 1
ATOM 738 N N . SER A 1 96 ? 8.589 -13.526 3.391 1.00 63.78 96 SER A N 1
ATOM 739 C CA . SER A 1 96 ? 7.151 -13.380 3.129 1.00 63.78 96 SER A CA 1
ATOM 740 C C . SER A 1 96 ? 6.790 -14.062 1.822 1.00 63.78 96 SER A C 1
ATOM 742 O O . SER A 1 96 ? 7.489 -13.878 0.827 1.00 63.78 96 SER A O 1
ATOM 744 N N . GLU A 1 97 ? 5.680 -14.799 1.835 1.00 72.06 97 GLU A N 1
ATOM 745 C CA . GLU A 1 97 ? 5.150 -15.518 0.676 1.00 72.06 97 GLU A CA 1
ATOM 746 C C . GLU A 1 97 ? 4.478 -14.590 -0.348 1.00 72.06 97 GLU A C 1
ATOM 748 O O . GLU A 1 97 ? 4.166 -15.042 -1.437 1.00 72.06 97 GLU A O 1
ATOM 753 N N . ASP A 1 98 ? 4.322 -13.294 -0.072 1.00 78.38 98 ASP A N 1
ATOM 754 C CA . ASP A 1 98 ? 3.483 -12.409 -0.884 1.00 78.38 98 ASP A CA 1
ATOM 755 C C . ASP A 1 98 ? 4.266 -11.545 -1.873 1.00 78.38 98 ASP A C 1
ATOM 757 O O . ASP A 1 98 ? 5.409 -11.124 -1.638 1.00 78.38 98 ASP A O 1
ATOM 761 N N . LEU A 1 99 ? 3.603 -11.205 -2.980 1.00 84.62 99 LEU A N 1
ATOM 762 C CA . LEU A 1 99 ? 4.050 -10.136 -3.860 1.00 84.62 99 LEU A CA 1
ATOM 763 C C . LEU A 1 99 ? 3.730 -8.786 -3.224 1.00 84.62 99 LEU A C 1
ATOM 765 O O . LEU A 1 99 ? 2.702 -8.596 -2.571 1.00 84.62 99 LEU A O 1
ATOM 769 N N . ARG A 1 100 ? 4.610 -7.809 -3.444 1.00 87.12 100 ARG A N 1
ATOM 770 C CA . ARG A 1 100 ? 4.488 -6.491 -2.814 1.00 87.12 100 ARG A CA 1
ATOM 771 C C . ARG A 1 100 ? 4.523 -5.395 -3.851 1.00 87.12 100 ARG A C 1
ATOM 773 O O . ARG A 1 100 ? 5.395 -5.366 -4.711 1.00 87.12 100 ARG A O 1
ATOM 780 N N . THR A 1 101 ? 3.621 -4.438 -3.707 1.00 86.62 101 THR A N 1
ATOM 781 C CA . THR A 1 101 ? 3.623 -3.202 -4.488 1.00 86.62 101 THR A CA 1
ATOM 782 C C . THR A 1 101 ? 3.678 -2.022 -3.534 1.00 86.62 101 THR A C 1
ATOM 784 O O . THR A 1 101 ? 2.933 -1.962 -2.553 1.00 86.62 101 THR A O 1
ATOM 787 N N . TYR A 1 102 ? 4.577 -1.071 -3.761 1.00 86.75 102 TYR A N 1
ATOM 788 C CA . TYR A 1 102 ? 4.678 0.092 -2.888 1.00 86.75 102 TYR A CA 1
ATOM 789 C C . TYR A 1 102 ? 5.123 1.345 -3.628 1.00 86.75 102 TYR A C 1
ATOM 791 O O . TYR A 1 102 ? 5.955 1.300 -4.530 1.00 86.75 102 TYR A O 1
ATOM 799 N N . GLY A 1 103 ? 4.570 2.475 -3.199 1.00 84.06 103 GLY A N 1
ATOM 800 C CA . GLY A 1 103 ? 4.948 3.801 -3.658 1.00 84.06 103 GLY A CA 1
ATOM 801 C C . GLY A 1 103 ? 5.601 4.606 -2.538 1.00 84.06 103 GLY A C 1
ATOM 802 O O . GLY A 1 103 ? 5.286 4.416 -1.362 1.00 84.06 103 GLY A O 1
ATOM 803 N N . ARG A 1 104 ? 6.499 5.521 -2.897 1.00 84.25 104 ARG A N 1
ATOM 804 C CA . ARG A 1 104 ? 7.087 6.514 -1.992 1.00 84.25 104 ARG A CA 1
ATOM 805 C C . ARG A 1 104 ? 7.109 7.875 -2.669 1.00 84.25 104 ARG A C 1
ATOM 807 O O . ARG A 1 104 ? 7.572 7.989 -3.801 1.00 84.25 104 ARG A O 1
ATOM 814 N N . ARG A 1 105 ? 6.696 8.905 -1.936 1.00 79.75 105 ARG A N 1
ATOM 815 C CA . ARG A 1 105 ? 6.714 10.301 -2.375 1.00 79.75 105 ARG A CA 1
ATOM 816 C C . ARG A 1 105 ? 6.797 11.228 -1.147 1.00 79.75 105 ARG A C 1
ATOM 818 O O . ARG A 1 105 ? 6.054 10.988 -0.200 1.00 79.75 105 ARG A O 1
ATOM 825 N N . PRO A 1 106 ? 7.673 12.247 -1.122 1.00 75.81 106 PRO A N 1
ATOM 826 C CA . PRO A 1 106 ? 7.591 13.355 -0.181 1.00 75.81 106 PRO A CA 1
ATOM 827 C C . PRO A 1 106 ? 6.270 14.099 -0.349 1.00 75.81 106 PRO A C 1
ATOM 829 O O . PRO A 1 106 ? 5.839 14.366 -1.474 1.00 75.81 106 PRO A O 1
ATOM 832 N N . LEU A 1 107 ? 5.641 14.429 0.770 1.00 72.25 107 LEU A N 1
ATOM 833 C CA . LEU A 1 107 ? 4.411 15.199 0.771 1.00 72.25 107 LEU A CA 1
ATOM 834 C C . LEU A 1 107 ? 4.742 16.664 0.477 1.00 72.25 107 LEU A C 1
ATOM 836 O O . LEU A 1 107 ? 5.559 17.259 1.173 1.00 72.25 107 LEU A O 1
ATOM 840 N N . ASP A 1 108 ? 4.102 17.244 -0.534 1.00 72.44 108 ASP A N 1
ATOM 841 C CA . ASP A 1 108 ? 4.145 18.687 -0.754 1.00 72.44 108 ASP A CA 1
ATOM 842 C C . ASP A 1 108 ? 2.844 19.298 -0.232 1.00 72.44 108 ASP A C 1
ATOM 844 O O . ASP A 1 108 ? 1.814 19.291 -0.907 1.00 72.44 108 ASP A O 1
ATOM 848 N N . LEU A 1 109 ? 2.888 19.804 1.003 1.00 70.25 109 LEU A N 1
ATOM 849 C CA . LEU A 1 109 ? 1.735 20.451 1.634 1.00 70.25 109 LEU A CA 1
ATOM 850 C C . LEU A 1 109 ? 1.346 21.770 0.950 1.00 70.25 109 LEU A C 1
ATOM 852 O O . LEU A 1 109 ? 0.228 22.240 1.150 1.00 70.25 109 LEU A O 1
ATOM 856 N N . SER A 1 110 ? 2.232 22.356 0.137 1.00 67.69 110 SER A N 1
ATOM 857 C CA . SER A 1 110 ? 1.914 23.543 -0.663 1.00 67.69 110 SER A CA 1
ATOM 858 C C . SER A 1 110 ? 1.143 23.210 -1.948 1.00 67.69 110 SER A C 1
ATOM 860 O O . SER A 1 110 ? 0.524 24.096 -2.534 1.00 67.69 110 SER A O 1
ATOM 862 N N . ALA A 1 111 ? 1.106 21.930 -2.342 1.00 71.00 111 ALA A N 1
ATOM 863 C CA . ALA A 1 111 ? 0.387 21.414 -3.506 1.00 71.00 111 ALA A CA 1
ATOM 864 C C . ALA A 1 111 ? -0.480 20.183 -3.136 1.00 71.00 111 ALA A C 1
ATOM 866 O O . ALA A 1 111 ? -0.232 19.070 -3.611 1.00 71.00 111 ALA A O 1
ATOM 867 N N . PRO A 1 112 ? -1.523 20.346 -2.295 1.00 65.31 112 PRO A N 1
ATOM 868 C CA . PRO A 1 112 ? -2.238 19.225 -1.672 1.00 65.31 112 PRO A CA 1
ATOM 869 C C . PRO A 1 112 ? -2.882 18.248 -2.674 1.00 65.31 112 PRO A C 1
ATOM 871 O O . PRO A 1 112 ? -2.825 17.036 -2.467 1.00 65.31 112 PRO A O 1
ATOM 874 N N . GLY A 1 113 ? -3.405 18.742 -3.803 1.00 71.56 113 GLY A N 1
ATOM 875 C CA . GLY A 1 113 ? -4.076 17.903 -4.807 1.00 71.56 113 GLY A CA 1
ATOM 876 C C . GLY A 1 113 ? -3.167 16.884 -5.507 1.00 71.56 113 GLY A C 1
ATOM 877 O O . GLY A 1 113 ? -3.641 15.840 -5.951 1.00 71.56 113 GLY A O 1
ATOM 878 N N . GLU A 1 114 ? -1.855 17.131 -5.567 1.00 76.19 114 GLU A N 1
ATOM 879 C CA . GLU A 1 114 ? -0.905 16.178 -6.156 1.00 76.19 114 GLU A CA 1
ATOM 880 C C . GLU A 1 114 ? -0.767 14.900 -5.323 1.00 76.19 114 GLU A C 1
ATOM 882 O O . GLU A 1 114 ? -0.537 13.812 -5.857 1.00 76.19 114 GLU A O 1
ATOM 887 N N . SER A 1 115 ? -0.878 15.031 -4.003 1.00 78.12 115 SER A N 1
ATOM 888 C CA . SER A 1 115 ? -0.665 13.919 -3.080 1.00 78.12 115 SER A CA 1
ATOM 889 C C . SER A 1 115 ? -1.910 13.038 -2.983 1.00 78.12 115 SER A C 1
ATOM 891 O O . SER A 1 115 ? -1.791 11.814 -2.932 1.00 78.12 115 SER A O 1
ATOM 893 N N . ASP A 1 116 ? -3.097 13.640 -3.057 1.00 81.69 116 ASP A N 1
ATOM 894 C CA . ASP A 1 116 ? -4.358 12.899 -3.121 1.00 81.69 116 ASP A CA 1
ATOM 895 C C . ASP A 1 116 ? -4.469 12.116 -4.447 1.00 81.69 116 ASP A C 1
ATOM 897 O O . ASP A 1 116 ? -4.828 10.937 -4.44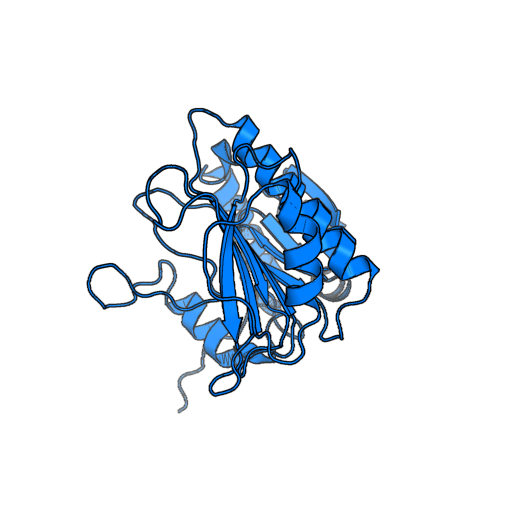4 1.00 81.69 116 ASP A O 1
ATOM 901 N N . GLY A 1 117 ? -4.051 12.714 -5.574 1.00 82.19 117 GLY A N 1
ATOM 902 C CA . GLY A 1 117 ? -3.941 12.012 -6.861 1.00 82.19 117 GLY A CA 1
ATOM 903 C C . GLY A 1 117 ? -2.977 10.820 -6.813 1.00 82.19 117 GLY A C 1
ATOM 904 O O . GLY A 1 117 ? -3.267 9.761 -7.371 1.00 82.19 117 GLY A O 1
ATOM 905 N N . TRP A 1 118 ? -1.870 10.952 -6.074 1.00 83.44 118 TRP A N 1
ATOM 906 C CA . TRP A 1 118 ? -0.928 9.854 -5.853 1.00 83.44 118 TRP A CA 1
ATOM 907 C C . TRP A 1 118 ? -1.550 8.694 -5.062 1.00 83.44 118 TRP A C 1
ATOM 909 O O . TRP A 1 118 ? -1.393 7.534 -5.445 1.00 83.44 118 TRP A O 1
ATOM 919 N N . VAL A 1 119 ? -2.262 8.980 -3.966 1.00 87.38 119 VAL A N 1
ATOM 920 C CA . VAL A 1 119 ? -2.956 7.939 -3.182 1.00 87.38 119 VAL A CA 1
ATOM 921 C C . VAL A 1 119 ? -3.998 7.240 -4.042 1.00 87.38 119 VAL A C 1
ATOM 923 O O . VAL A 1 119 ? -4.010 6.012 -4.086 1.00 87.38 119 VAL A O 1
ATOM 926 N N . LYS A 1 120 ? -4.798 8.006 -4.789 1.00 89.00 120 LYS A N 1
ATOM 927 C CA . LYS A 1 120 ? -5.789 7.457 -5.713 1.00 89.00 120 LYS A CA 1
ATOM 928 C C . LYS A 1 120 ? -5.158 6.504 -6.731 1.00 89.00 120 LYS A C 1
ATOM 930 O O . LYS A 1 120 ? -5.611 5.373 -6.844 1.00 89.00 120 LYS A O 1
ATOM 935 N N . GLY A 1 121 ? -4.075 6.905 -7.401 1.00 88.88 121 GLY A N 1
ATOM 936 C CA . GLY A 1 121 ? -3.392 6.037 -8.370 1.00 88.88 121 GLY A CA 1
ATOM 937 C C . GLY A 1 121 ? -2.837 4.753 -7.745 1.00 88.88 121 GLY A C 1
ATOM 938 O O . GLY A 1 121 ? -2.870 3.690 -8.360 1.00 88.88 121 GLY A O 1
ATOM 939 N N . MET A 1 122 ? -2.371 4.819 -6.494 1.00 90.25 122 MET A N 1
ATOM 940 C CA . MET A 1 122 ? -1.937 3.631 -5.756 1.00 90.25 122 MET A CA 1
ATOM 941 C C . MET A 1 122 ? -3.097 2.699 -5.381 1.00 90.25 122 MET A C 1
ATOM 943 O O . MET A 1 122 ? -2.903 1.485 -5.398 1.00 90.25 122 MET A O 1
ATOM 947 N N . LEU A 1 123 ? -4.270 3.241 -5.036 1.00 92.31 123 LEU A N 1
ATOM 948 C CA . LEU A 1 123 ? -5.471 2.453 -4.736 1.00 92.31 123 LEU A CA 1
ATOM 949 C C . LEU A 1 123 ? -6.063 1.824 -6.000 1.00 92.31 123 LEU A C 1
ATOM 951 O O . LEU A 1 123 ? -6.394 0.646 -5.973 1.00 92.31 123 LEU A O 1
ATOM 955 N N . GLU A 1 124 ? -6.102 2.555 -7.116 1.00 93.56 124 GLU A N 1
ATOM 956 C CA . GLU A 1 124 ? -6.494 2.010 -8.424 1.00 93.56 124 GLU A CA 1
ATOM 957 C C . GLU A 1 124 ? -5.567 0.866 -8.851 1.00 93.56 124 GLU A C 1
ATOM 959 O O . GLU A 1 124 ? -6.028 -0.169 -9.329 1.00 93.56 124 GLU A O 1
ATOM 964 N N . LEU A 1 125 ? -4.252 1.009 -8.640 1.00 91.88 125 LEU A N 1
ATOM 965 C CA . LEU A 1 125 ? -3.323 -0.093 -8.871 1.00 91.88 125 LEU A CA 1
ATOM 966 C C . LEU A 1 125 ? -3.624 -1.274 -7.944 1.00 91.88 125 LEU A C 1
ATOM 968 O O . LEU A 1 125 ? -3.696 -2.401 -8.425 1.00 91.88 125 LEU A O 1
ATOM 972 N N . ALA A 1 126 ? -3.777 -1.024 -6.639 1.00 92.62 126 ALA A N 1
ATOM 973 C CA . ALA A 1 126 ? -4.053 -2.055 -5.640 1.00 92.62 126 ALA A CA 1
ATOM 974 C C . ALA A 1 126 ? -5.326 -2.847 -5.974 1.00 92.62 126 ALA A C 1
ATOM 976 O O . ALA A 1 126 ? -5.321 -4.071 -5.854 1.00 92.62 126 ALA A O 1
ATOM 977 N N . ASP A 1 127 ? -6.367 -2.163 -6.443 1.00 95.19 127 ASP A N 1
ATOM 978 C CA . ASP A 1 127 ? -7.608 -2.770 -6.911 1.00 95.19 127 ASP A CA 1
ATOM 979 C C . ASP A 1 127 ? -7.360 -3.724 -8.083 1.00 95.19 127 ASP A C 1
ATOM 981 O O . ASP A 1 127 ? -7.628 -4.924 -7.990 1.00 95.19 127 ASP A O 1
ATOM 985 N N . ARG A 1 128 ? -6.717 -3.221 -9.142 1.00 95.12 128 ARG A N 1
ATOM 986 C CA . ARG A 1 128 ? -6.455 -3.982 -10.372 1.00 95.12 128 ARG A CA 1
ATOM 987 C C . ARG A 1 128 ? -5.586 -5.217 -10.163 1.00 95.12 128 ARG A C 1
ATOM 989 O O . ARG A 1 128 ? -5.798 -6.222 -10.830 1.00 95.12 128 ARG A O 1
ATOM 996 N N . VAL A 1 129 ? -4.607 -5.159 -9.260 1.00 92.25 129 VAL A N 1
ATOM 997 C CA . VAL A 1 129 ? -3.729 -6.313 -8.977 1.00 92.25 129 VAL A CA 1
ATOM 998 C C . VAL A 1 129 ? -4.319 -7.263 -7.930 1.00 92.25 129 VAL A C 1
ATOM 1000 O O . VAL A 1 129 ? -3.691 -8.267 -7.585 1.00 92.25 129 VAL A O 1
ATOM 1003 N N . GLY A 1 130 ? -5.518 -6.967 -7.418 1.00 94.50 130 GLY A N 1
ATOM 1004 C CA . GLY A 1 130 ? -6.204 -7.786 -6.424 1.00 94.50 130 GLY A CA 1
ATOM 1005 C C . GLY A 1 130 ? -5.513 -7.771 -5.063 1.00 94.50 130 GLY A C 1
ATOM 1006 O O . GLY A 1 130 ? -5.434 -8.809 -4.400 1.00 94.50 130 GLY A O 1
ATOM 1007 N N . ALA A 1 131 ? -4.979 -6.620 -4.649 1.00 93.25 131 ALA A N 1
ATOM 1008 C CA . ALA A 1 131 ? -4.395 -6.474 -3.327 1.00 93.25 131 ALA A CA 1
ATOM 1009 C C . ALA A 1 131 ? -5.442 -6.757 -2.244 1.00 93.25 131 ALA A C 1
ATOM 1011 O O . ALA A 1 131 ? -6.596 -6.343 -2.342 1.00 93.25 131 ALA A O 1
ATOM 1012 N N . TYR A 1 132 ? -5.029 -7.450 -1.188 1.00 93.81 132 TYR A N 1
ATOM 1013 C CA . TYR A 1 132 ? -5.918 -7.836 -0.086 1.00 93.81 132 TYR A CA 1
ATOM 1014 C C . TYR A 1 132 ? -5.453 -7.282 1.256 1.00 93.81 132 TYR A C 1
ATOM 1016 O O . TYR A 1 132 ? -6.159 -7.393 2.24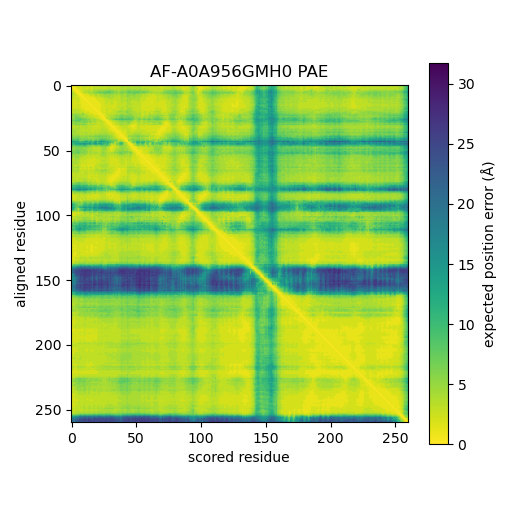8 1.00 93.81 132 TYR A O 1
ATOM 1024 N N . HIS A 1 133 ? -4.265 -6.693 1.338 1.00 93.25 133 HIS A N 1
ATOM 1025 C CA . HIS A 1 133 ? -3.805 -6.060 2.564 1.00 93.25 133 HIS A CA 1
ATOM 1026 C C . HIS A 1 133 ? -2.875 -4.902 2.228 1.00 93.25 133 HIS A C 1
ATOM 1028 O O . HIS A 1 133 ? -2.099 -4.967 1.278 1.00 93.25 133 HIS A O 1
ATOM 1034 N N . GLY A 1 134 ? -2.880 -3.839 3.024 1.00 91.69 134 GLY A N 1
ATOM 1035 C CA . GLY A 1 134 ? -1.918 -2.761 2.847 1.00 91.69 134 GLY A CA 1
ATOM 1036 C C . GLY A 1 134 ? -2.036 -1.646 3.865 1.00 91.69 134 GLY A C 1
ATOM 1037 O O . GLY A 1 134 ? -2.980 -1.585 4.645 1.00 91.69 134 GLY A O 1
ATOM 1038 N N . VAL A 1 135 ? -1.047 -0.761 3.856 1.00 91.94 135 VAL A N 1
ATOM 1039 C CA . VAL A 1 135 ? -1.038 0.455 4.673 1.00 91.94 135 VAL A CA 1
ATOM 1040 C C . VAL A 1 135 ? -0.504 1.638 3.874 1.00 91.94 135 VAL A C 1
ATOM 1042 O O . VAL A 1 135 ? 0.418 1.495 3.061 1.00 91.94 135 VAL A O 1
ATOM 1045 N N . VAL A 1 136 ? -1.058 2.814 4.157 1.00 90.25 136 VAL A N 1
ATOM 1046 C CA . VAL A 1 136 ? -0.613 4.120 3.668 1.00 90.25 136 VAL A CA 1
ATOM 1047 C C . VAL A 1 136 ? -0.147 4.934 4.880 1.00 90.25 136 VAL A C 1
ATOM 1049 O O . VAL A 1 136 ? -0.965 5.539 5.578 1.00 90.25 136 VAL A O 1
ATOM 1052 N N . PRO A 1 137 ? 1.157 4.899 5.208 1.00 85.62 137 PRO A N 1
ATOM 1053 C CA . PRO A 1 137 ? 1.722 5.753 6.244 1.00 85.62 137 PRO A CA 1
ATOM 1054 C C . PRO A 1 137 ? 1.947 7.179 5.718 1.00 85.62 137 PRO A C 1
ATOM 1056 O O . PRO A 1 137 ? 2.368 7.363 4.577 1.00 85.62 137 PRO A O 1
ATOM 1059 N N . VAL A 1 138 ? 1.728 8.178 6.576 1.00 80.31 138 VAL A N 1
ATOM 1060 C CA . VAL A 1 138 ? 2.045 9.594 6.320 1.00 80.31 138 VAL A CA 1
ATOM 1061 C C . VAL A 1 138 ? 3.036 10.064 7.374 1.00 80.31 138 VAL A C 1
ATOM 1063 O O . VAL A 1 138 ? 2.949 9.646 8.527 1.00 80.31 138 VAL A O 1
ATOM 1066 N N . MET A 1 139 ? 4.015 10.873 6.970 1.00 73.88 139 MET A N 1
ATOM 1067 C CA . MET A 1 139 ? 5.139 11.262 7.822 1.00 73.88 139 MET A CA 1
ATOM 1068 C C . MET A 1 139 ? 5.606 12.687 7.529 1.00 73.88 139 MET A C 1
ATOM 1070 O O . MET A 1 139 ? 5.429 13.172 6.413 1.00 73.88 139 MET A O 1
ATOM 1074 N N . SER A 1 140 ? 6.226 13.331 8.521 1.00 65.38 140 SER A N 1
ATOM 1075 C CA . SER A 1 140 ? 6.882 14.638 8.386 1.00 65.38 140 SER A CA 1
ATOM 1076 C C . SER A 1 140 ? 8.326 14.516 7.879 1.00 65.38 140 SER A C 1
ATOM 1078 O O . SER A 1 140 ? 8.933 13.454 7.972 1.00 65.38 140 SER A O 1
ATOM 1080 N N . ASP A 1 141 ? 8.919 15.620 7.417 1.00 54.00 141 ASP A N 1
ATOM 1081 C CA . ASP A 1 141 ? 10.303 15.662 6.903 1.00 54.00 141 ASP A CA 1
ATOM 1082 C C . ASP A 1 141 ? 11.377 15.352 7.964 1.00 54.00 141 ASP A C 1
ATOM 1084 O O . ASP A 1 141 ? 12.464 14.876 7.644 1.00 54.00 141 ASP A O 1
ATOM 1088 N N . THR A 1 142 ? 11.063 15.570 9.244 1.00 45.28 142 THR A N 1
ATOM 1089 C CA . THR A 1 142 ? 11.873 15.133 10.397 1.00 45.28 142 THR A CA 1
ATOM 1090 C C . THR A 1 142 ? 11.656 13.659 10.757 1.00 45.28 142 THR A C 1
ATOM 1092 O O . THR A 1 142 ? 12.410 13.091 11.542 1.00 45.28 142 THR A O 1
ATOM 1095 N N . GLY A 1 143 ? 10.627 13.041 10.178 1.00 38.44 143 GLY A N 1
ATOM 1096 C CA . GLY A 1 143 ? 10.238 11.649 10.321 1.00 38.44 143 GLY A CA 1
ATOM 1097 C C . GLY A 1 143 ? 10.468 10.908 9.012 1.00 38.44 143 GLY A C 1
ATOM 1098 O O . GLY A 1 143 ? 9.534 10.494 8.331 1.00 38.44 143 GLY A O 1
ATOM 1099 N N . VAL A 1 144 ? 11.732 10.669 8.665 1.00 34.91 144 VAL A N 1
ATOM 1100 C CA . VAL A 1 144 ? 12.028 9.473 7.867 1.00 34.91 144 VAL A CA 1
ATOM 1101 C C . VAL A 1 144 ? 11.449 8.320 8.660 1.00 34.91 144 VAL A C 1
ATOM 1103 O O . VAL A 1 144 ? 11.831 8.214 9.813 1.00 34.91 144 VAL A O 1
ATOM 1106 N N . LEU A 1 145 ? 10.551 7.509 8.090 1.00 39.53 145 LEU A N 1
ATOM 1107 C CA . LEU A 1 145 ? 10.535 6.053 8.272 1.00 39.53 145 LEU A CA 1
ATOM 1108 C C . LEU A 1 145 ? 9.490 5.342 7.417 1.00 39.53 145 LEU A C 1
ATOM 1110 O O . LEU A 1 145 ? 8.326 5.158 7.760 1.00 39.53 145 LEU A O 1
ATOM 1114 N N . ILE A 1 146 ? 10.001 4.894 6.275 1.00 38.56 146 ILE A N 1
ATOM 1115 C CA . ILE A 1 146 ? 9.379 3.941 5.366 1.00 38.56 146 ILE A CA 1
ATOM 1116 C C . ILE A 1 146 ? 8.627 2.866 6.155 1.00 38.56 146 ILE A C 1
ATOM 1118 O O . ILE A 1 146 ? 9.118 2.355 7.157 1.00 38.56 146 ILE A O 1
ATOM 1122 N N . ASP A 1 147 ? 7.434 2.565 5.643 1.00 41.97 147 ASP A N 1
ATOM 1123 C CA . ASP A 1 147 ? 6.636 1.377 5.904 1.00 41.97 147 ASP A CA 1
ATOM 1124 C C . ASP A 1 147 ? 7.418 0.245 6.585 1.00 41.97 147 ASP A C 1
ATOM 1126 O O . ASP A 1 147 ? 8.456 -0.216 6.107 1.00 41.97 147 ASP A O 1
ATOM 1130 N N . ILE A 1 148 ? 6.836 -0.259 7.664 1.00 45.88 148 ILE A N 1
ATOM 1131 C CA . ILE A 1 148 ? 7.346 -1.303 8.557 1.00 45.88 148 ILE A CA 1
ATOM 1132 C C . ILE A 1 148 ? 7.551 -2.664 7.857 1.00 45.88 148 ILE A C 1
ATOM 1134 O O . ILE A 1 148 ? 7.817 -3.681 8.483 1.00 45.88 148 ILE A O 1
ATOM 1138 N N . SER A 1 149 ? 7.381 -2.692 6.537 1.00 43.78 149 SER A N 1
ATOM 1139 C CA . SER A 1 149 ? 7.664 -3.777 5.600 1.00 43.78 149 SER A CA 1
ATOM 1140 C C . SER A 1 149 ? 9.107 -3.880 5.116 1.00 43.78 149 SER A C 1
ATOM 1142 O O . SER A 1 149 ? 9.419 -4.840 4.411 1.00 43.78 149 SER A O 1
ATOM 1144 N N . GLY A 1 150 ? 9.954 -2.881 5.369 1.00 39.97 150 GLY A N 1
ATOM 1145 C CA . GLY A 1 150 ? 11.306 -2.859 4.820 1.00 39.97 150 GLY A CA 1
ATOM 1146 C C . GLY A 1 150 ? 12.282 -2.135 5.732 1.00 39.97 15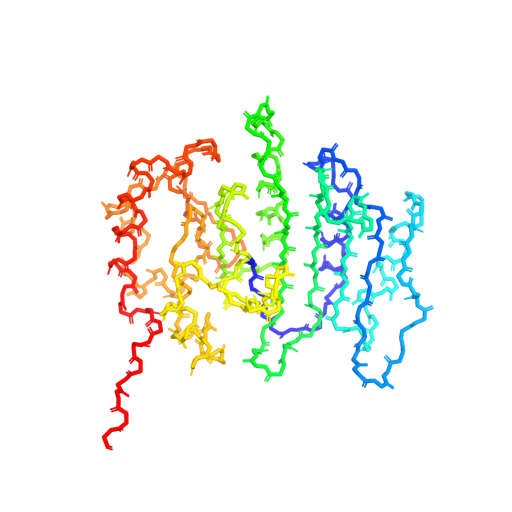0 GLY A C 1
ATOM 1147 O O . GLY A 1 150 ? 12.076 -0.978 6.086 1.00 39.97 150 GLY A O 1
ATOM 1148 N N . VAL A 1 151 ? 13.363 -2.827 6.086 1.00 36.28 151 VAL A N 1
ATOM 1149 C CA . VAL A 1 151 ? 14.516 -2.249 6.779 1.00 36.28 151 VAL A CA 1
ATOM 1150 C C . VAL A 1 151 ? 15.087 -1.129 5.913 1.00 36.28 151 VAL A C 1
ATOM 1152 O O . VAL A 1 151 ? 15.395 -1.365 4.749 1.00 36.28 151 VAL A O 1
ATOM 1155 N N . ASN A 1 152 ? 15.267 0.072 6.463 1.00 47.72 152 ASN A N 1
ATOM 1156 C CA . ASN A 1 152 ? 16.222 1.022 5.903 1.00 47.72 152 ASN A CA 1
ATOM 1157 C C . ASN A 1 152 ? 16.982 1.767 6.996 1.00 47.72 152 ASN A C 1
ATOM 1159 O O . ASN A 1 152 ? 16.452 2.128 8.045 1.00 47.72 152 ASN A O 1
ATOM 1163 N N . VAL A 1 153 ? 18.262 1.936 6.689 1.00 36.81 153 VAL A N 1
ATOM 1164 C CA . VAL A 1 153 ? 19.332 2.497 7.502 1.00 36.81 153 VAL A CA 1
ATOM 1165 C C . VAL A 1 153 ? 19.315 4.024 7.363 1.00 36.81 153 VAL A C 1
ATOM 1167 O O . VAL A 1 153 ? 19.122 4.546 6.264 1.00 36.81 153 VAL A O 1
ATOM 1170 N N . ILE A 1 154 ? 19.487 4.735 8.479 1.00 42.91 154 ILE A N 1
ATOM 1171 C CA . ILE A 1 154 ? 19.580 6.205 8.537 1.00 42.91 154 ILE A CA 1
ATOM 1172 C C . ILE A 1 154 ? 20.951 6.657 8.014 1.00 42.91 154 ILE A C 1
ATOM 1174 O O . ILE A 1 154 ? 21.888 5.864 7.955 1.00 42.91 154 ILE A O 1
ATOM 1178 N N . ALA A 1 155 ? 21.069 7.939 7.660 1.00 38.16 155 ALA A N 1
ATOM 1179 C CA . ALA A 1 155 ? 22.283 8.630 7.216 1.00 38.16 155 ALA A CA 1
ATOM 1180 C C . ALA A 1 155 ? 23.564 8.353 8.045 1.00 38.16 155 ALA A C 1
ATOM 1182 O O . ALA A 1 155 ? 24.655 8.494 7.500 1.00 38.16 155 ALA A O 1
ATOM 1183 N N . ASP A 1 156 ? 23.438 7.877 9.291 1.00 43.00 156 ASP A N 1
ATOM 1184 C CA . ASP A 1 156 ? 24.557 7.591 10.205 1.00 43.00 156 ASP A CA 1
ATOM 1185 C C . ASP A 1 156 ? 24.858 6.084 10.370 1.00 43.00 156 ASP A C 1
ATOM 1187 O O . ASP A 1 156 ? 25.608 5.679 11.256 1.00 43.00 156 ASP A O 1
ATOM 1191 N N . GLY A 1 157 ? 24.241 5.214 9.562 1.00 37.31 157 GLY A N 1
ATOM 1192 C CA . GLY A 1 157 ? 24.467 3.763 9.614 1.00 37.31 157 GLY A CA 1
ATOM 1193 C C . GLY A 1 157 ? 23.695 3.018 10.712 1.00 37.31 157 GLY A C 1
ATOM 1194 O O . GLY A 1 157 ? 23.691 1.788 10.717 1.00 37.31 157 GLY A O 1
ATOM 1195 N N . VAL A 1 158 ? 22.994 3.726 11.607 1.00 44.69 158 VAL A N 1
ATOM 1196 C CA . VAL A 1 158 ? 22.168 3.129 12.671 1.00 44.69 158 VAL A CA 1
ATOM 1197 C C . VAL A 1 158 ? 20.685 3.193 12.285 1.00 44.69 158 VAL A C 1
ATOM 1199 O O . VAL A 1 158 ? 20.143 4.287 12.138 1.00 44.69 158 VAL A O 1
ATOM 1202 N N . PRO A 1 159 ? 19.982 2.059 12.127 1.00 46.81 159 PRO A N 1
ATOM 1203 C CA . PRO A 1 159 ? 18.534 2.068 11.944 1.00 46.81 159 PRO A CA 1
ATOM 1204 C C . PRO A 1 159 ? 17.841 2.589 13.216 1.00 46.81 159 PRO A C 1
ATOM 1206 O O . PRO A 1 159 ? 17.881 1.927 14.250 1.00 46.81 159 PRO A O 1
ATOM 1209 N N . GLN A 1 160 ? 17.176 3.745 13.158 1.00 53.38 160 GLN A N 1
ATOM 1210 C CA . GLN A 1 160 ? 16.174 4.133 14.160 1.00 53.38 160 GLN A CA 1
ATOM 1211 C C . GLN A 1 160 ? 14.799 4.052 13.503 1.00 53.38 160 GLN A C 1
ATOM 1213 O O . GLN A 1 160 ? 14.591 4.619 12.439 1.00 53.38 160 GLN A O 1
ATOM 1218 N N . HIS A 1 161 ? 13.887 3.291 14.109 1.00 58.41 161 HIS A N 1
ATOM 1219 C CA . HIS A 1 161 ? 12.497 3.118 13.676 1.00 58.41 161 HIS A CA 1
ATOM 1220 C C . HIS A 1 161 ? 11.595 4.027 14.545 1.00 58.41 161 HIS A C 1
ATOM 1222 O O . HIS A 1 161 ? 11.898 4.137 15.731 1.00 58.41 161 HIS A O 1
ATOM 1228 N N . PRO A 1 162 ? 10.500 4.670 14.065 1.00 59.97 162 PRO A N 1
ATOM 1229 C CA . PRO A 1 162 ? 9.753 5.624 14.887 1.00 59.97 162 PRO A CA 1
ATOM 1230 C C . PRO A 1 162 ? 8.850 4.876 15.878 1.00 59.97 162 PRO A C 1
ATOM 1232 O O . PRO A 1 162 ? 8.342 5.446 16.833 1.00 59.97 162 PRO A O 1
ATOM 1235 N N . ALA A 1 163 ? 8.663 3.572 15.654 1.00 73.00 163 ALA A N 1
ATOM 1236 C CA . ALA A 1 163 ? 7.939 2.649 16.512 1.00 73.00 163 ALA A CA 1
ATOM 1237 C C . ALA A 1 163 ? 8.707 1.314 16.601 1.00 73.00 163 ALA A C 1
ATOM 1239 O O . ALA A 1 163 ? 8.261 0.314 16.032 1.00 73.00 163 ALA A O 1
ATOM 1240 N N . PRO A 1 164 ? 9.919 1.275 17.183 1.00 74.00 164 PRO A N 1
ATOM 1241 C CA . PRO A 1 164 ? 10.822 0.120 17.084 1.00 74.00 164 PRO A CA 1
ATOM 1242 C C . PRO A 1 164 ? 10.197 -1.160 17.650 1.00 74.00 164 PRO A C 1
ATOM 1244 O O . PRO A 1 164 ? 10.337 -2.224 17.057 1.00 74.00 164 PRO A O 1
ATOM 1247 N N . ALA A 1 165 ? 9.386 -1.034 18.702 1.00 81.19 165 ALA A N 1
ATOM 1248 C CA . ALA A 1 165 ? 8.614 -2.142 19.259 1.00 81.19 165 ALA A CA 1
ATOM 1249 C C . ALA A 1 165 ? 7.586 -2.729 18.271 1.00 81.19 165 ALA A C 1
ATOM 1251 O O . ALA A 1 165 ? 7.339 -3.930 18.280 1.00 81.19 165 ALA A O 1
ATOM 1252 N N . GLN A 1 166 ? 6.974 -1.913 17.403 1.00 84.81 166 GLN A N 1
ATOM 1253 C CA . GLN A 1 166 ? 6.069 -2.433 16.371 1.00 84.81 166 GLN A CA 1
ATOM 1254 C C . GLN A 1 166 ? 6.857 -3.222 15.325 1.00 84.81 166 GLN A C 1
ATOM 1256 O O . GLN A 1 166 ? 6.468 -4.341 14.998 1.00 84.81 166 GLN A O 1
ATOM 1261 N N . LEU A 1 167 ? 7.976 -2.665 14.847 1.00 79.62 167 LEU A N 1
ATOM 1262 C CA . LEU A 1 167 ? 8.854 -3.334 13.885 1.00 79.62 167 LEU A CA 1
ATOM 1263 C C . LEU A 1 167 ? 9.310 -4.698 14.403 1.00 79.62 167 LEU A C 1
ATOM 1265 O O . LEU A 1 167 ? 9.161 -5.687 13.694 1.00 79.62 167 LEU A O 1
ATOM 1269 N N . GLU A 1 168 ? 9.787 -4.765 15.645 1.00 82.31 168 GLU A N 1
ATOM 1270 C CA . GLU A 1 168 ? 10.205 -6.027 16.258 1.00 82.31 168 GLU A CA 1
ATOM 1271 C C . GLU A 1 168 ? 9.081 -7.076 16.241 1.00 82.31 168 GLU A C 1
ATOM 1273 O O . GLU A 1 168 ? 9.313 -8.226 15.861 1.00 82.31 168 GLU A O 1
ATOM 1278 N N . ARG A 1 169 ? 7.849 -6.673 16.586 1.00 86.69 169 ARG A N 1
ATOM 1279 C CA . ARG A 1 169 ? 6.683 -7.568 16.576 1.00 86.69 169 ARG A CA 1
ATOM 1280 C C . ARG A 1 169 ? 6.409 -8.119 15.178 1.00 86.69 169 ARG A C 1
ATOM 1282 O O . ARG A 1 169 ? 6.254 -9.326 15.045 1.00 86.69 169 ARG A O 1
ATOM 1289 N N . MET A 1 170 ? 6.400 -7.282 14.137 1.00 85.81 170 MET A N 1
ATOM 1290 C CA . MET A 1 170 ? 6.171 -7.760 12.762 1.00 85.81 170 MET A CA 1
ATOM 1291 C C . MET A 1 170 ? 7.307 -8.628 12.237 1.00 85.81 170 MET A C 1
ATOM 1293 O O . MET A 1 170 ? 7.023 -9.682 11.685 1.00 85.81 170 MET A O 1
ATOM 1297 N N . VAL A 1 171 ? 8.570 -8.243 12.452 1.00 82.06 171 VAL A N 1
ATOM 1298 C CA . VAL A 1 171 ? 9.728 -9.049 12.023 1.00 82.06 171 VAL A CA 1
ATOM 1299 C C . VAL A 1 171 ? 9.680 -10.444 12.647 1.00 82.06 171 VAL A C 1
ATOM 1301 O O . VAL A 1 171 ? 10.064 -11.422 12.014 1.00 82.06 171 VAL A O 1
ATOM 1304 N N . SER A 1 172 ? 9.165 -10.565 13.874 1.00 82.25 172 SER A N 1
ATOM 1305 C CA . SER A 1 172 ? 9.043 -11.861 14.548 1.00 82.25 172 SER A CA 1
ATOM 1306 C C . SER A 1 172 ? 7.981 -12.795 13.956 1.00 82.25 172 SER A C 1
ATOM 1308 O O . SER A 1 172 ? 8.021 -13.988 14.250 1.00 82.25 172 SER A O 1
ATOM 1310 N N . VAL A 1 173 ? 7.070 -12.272 13.129 1.00 84.25 173 VAL A N 1
ATOM 1311 C CA . VAL A 1 173 ? 5.971 -13.019 12.499 1.00 84.25 173 VAL A CA 1
ATOM 1312 C C . VAL A 1 173 ? 5.858 -12.739 10.995 1.00 84.25 173 VAL A C 1
ATOM 1314 O O . VAL A 1 173 ? 4.769 -12.863 10.451 1.00 84.25 173 VAL A O 1
ATOM 1317 N N . ASP A 1 174 ? 6.942 -12.352 10.306 1.00 81.12 174 ASP A N 1
ATOM 1318 C CA . ASP A 1 174 ? 6.868 -11.835 8.920 1.00 81.12 174 ASP A CA 1
ATOM 1319 C C . ASP A 1 174 ? 6.123 -12.780 7.953 1.00 81.12 174 ASP A C 1
ATOM 1321 O O . ASP A 1 174 ? 5.329 -12.322 7.137 1.00 81.12 174 ASP A O 1
ATOM 1325 N N . ARG A 1 175 ? 6.269 -14.101 8.136 1.00 80.00 175 ARG A N 1
ATOM 1326 C CA . ARG A 1 175 ? 5.564 -15.140 7.355 1.00 80.00 175 ARG A CA 1
ATOM 1327 C C . ARG A 1 175 ? 4.059 -15.228 7.616 1.00 80.00 175 ARG A C 1
ATOM 1329 O O . ARG A 1 175 ? 3.309 -15.684 6.764 1.00 80.00 175 ARG A O 1
ATOM 1336 N N . GLU A 1 176 ? 3.627 -14.854 8.814 1.00 86.81 176 GLU A N 1
ATOM 1337 C CA . GLU A 1 176 ? 2.223 -14.863 9.245 1.00 86.81 176 GLU A CA 1
ATOM 1338 C C . GLU A 1 176 ? 1.580 -13.473 9.120 1.00 86.81 176 GLU A C 1
ATOM 1340 O O . GLU A 1 176 ? 0.381 -13.302 9.374 1.00 86.81 176 GLU A O 1
ATOM 1345 N N . LEU A 1 177 ? 2.375 -12.461 8.765 1.00 85.00 177 LEU A N 1
ATOM 1346 C CA . LEU A 1 177 ? 1.888 -11.123 8.493 1.00 85.00 177 LEU A CA 1
ATOM 1347 C C . LEU A 1 177 ? 0.996 -11.168 7.249 1.00 85.00 177 LEU A C 1
ATOM 1349 O O . LEU A 1 177 ? 1.244 -11.927 6.327 1.00 85.00 177 LEU A O 1
ATOM 1353 N N . VAL A 1 178 ? -0.071 -10.377 7.266 1.00 85.75 178 VAL A N 1
ATOM 1354 C CA . VAL A 1 178 ? -1.164 -10.288 6.283 1.00 85.75 178 VAL A CA 1
ATOM 1355 C C . VAL A 1 178 ? -1.993 -11.554 6.043 1.00 85.75 178 VAL A C 1
ATOM 1357 O O . VAL A 1 178 ? -3.055 -11.456 5.434 1.00 85.75 178 VAL A O 1
ATOM 1360 N N . THR A 1 179 ? -1.594 -12.711 6.565 1.00 89.31 179 THR A N 1
ATOM 1361 C CA . THR A 1 179 ? -2.411 -13.933 6.564 1.00 89.31 179 THR A CA 1
ATOM 1362 C C . THR A 1 179 ? -3.130 -14.084 7.903 1.00 89.31 179 THR A C 1
ATOM 1364 O O . THR A 1 179 ? -4.345 -13.895 7.997 1.00 89.31 179 THR A O 1
ATOM 1367 N N . ARG A 1 180 ? -2.379 -14.335 8.976 1.00 92.25 180 ARG A N 1
ATOM 1368 C CA . ARG A 1 180 ? -2.905 -14.465 10.340 1.00 92.25 180 ARG A CA 1
ATOM 1369 C C . ARG A 1 180 ? -2.977 -13.125 11.058 1.00 92.25 180 ARG A C 1
ATOM 1371 O O . ARG A 1 180 ? -3.959 -12.856 11.745 1.00 92.25 180 ARG A O 1
ATOM 1378 N N . TYR A 1 181 ? -1.933 -12.315 10.916 1.00 93.94 181 TYR A N 1
ATOM 1379 C CA . TYR A 1 181 ? -1.811 -11.029 11.591 1.00 93.94 181 TYR A CA 1
ATOM 1380 C C . TYR A 1 181 ? -1.984 -9.875 10.613 1.00 93.94 181 TYR A C 1
ATOM 1382 O O . TYR A 1 181 ? -1.546 -9.953 9.472 1.00 93.94 181 TYR A O 1
ATOM 1390 N N . VAL A 1 182 ? -2.554 -8.763 11.061 1.00 93.81 182 VAL A N 1
ATOM 1391 C CA . VAL A 1 182 ? -2.623 -7.530 10.268 1.00 93.81 182 VAL A CA 1
ATOM 1392 C C . VAL A 1 182 ? -1.445 -6.620 10.588 1.00 93.81 182 VAL A C 1
ATOM 1394 O O . VAL A 1 182 ? -0.876 -6.652 11.681 1.00 93.81 182 VAL A O 1
ATOM 1397 N N . ARG A 1 183 ? -1.075 -5.752 9.646 1.00 91.62 183 ARG A N 1
ATOM 1398 C CA . ARG A 1 183 ? -0.165 -4.643 9.978 1.00 91.62 183 ARG A CA 1
ATOM 1399 C C . ARG A 1 183 ? -0.863 -3.681 10.933 1.00 91.62 183 ARG A C 1
ATOM 1401 O O . ARG A 1 183 ? -2.081 -3.540 10.907 1.00 91.62 183 ARG A O 1
ATOM 1408 N N . PHE A 1 184 ? -0.074 -2.967 11.730 1.00 92.38 184 PHE A N 1
ATOM 1409 C CA . PHE A 1 184 ? -0.605 -1.886 12.556 1.00 92.38 184 PHE A CA 1
ATOM 1410 C C . PHE A 1 184 ? -1.313 -0.848 11.675 1.00 92.38 184 PHE A C 1
ATOM 1412 O O . PHE A 1 184 ? -0.670 -0.350 10.741 1.00 92.38 184 PHE A O 1
ATOM 1419 N N . PRO A 1 185 ? -2.570 -0.480 11.984 1.00 94.12 185 PRO A N 1
ATOM 1420 C CA . PRO A 1 185 ? -3.286 0.544 11.241 1.00 94.12 185 PRO A CA 1
ATOM 1421 C C . PRO A 1 185 ? -2.486 1.845 11.099 1.00 94.12 185 PRO A C 1
ATOM 1423 O O . PRO A 1 185 ? -1.703 2.249 11.975 1.00 94.12 185 PRO A O 1
ATOM 1426 N N . ARG A 1 186 ? -2.654 2.484 9.944 1.00 93.00 186 ARG A N 1
ATOM 1427 C CA . ARG A 1 186 ? -2.057 3.772 9.560 1.00 93.00 186 ARG A CA 1
ATOM 1428 C C . ARG A 1 186 ? -3.156 4.707 9.058 1.00 93.00 186 ARG A C 1
ATOM 1430 O O . ARG A 1 186 ? -4.332 4.373 9.163 1.00 93.00 186 ARG A O 1
ATOM 1437 N N . TRP A 1 187 ? -2.772 5.867 8.525 1.00 93.25 187 TRP A N 1
ATOM 1438 C CA . TRP A 1 187 ? -3.721 6.834 7.969 1.00 93.25 187 TRP A CA 1
ATOM 1439 C C . TRP A 1 187 ? -4.643 6.218 6.906 1.00 93.25 187 TRP A C 1
ATOM 1441 O O . TRP A 1 187 ? -5.842 6.475 6.918 1.00 93.25 187 TRP A O 1
ATOM 1451 N N . GLY A 1 188 ? -4.093 5.367 6.037 1.00 94.56 188 GLY A N 1
ATOM 1452 C CA . GLY A 1 188 ? -4.864 4.454 5.196 1.00 94.56 188 GLY A CA 1
ATOM 1453 C C . GLY A 1 188 ? -4.538 3.004 5.539 1.00 94.56 188 GLY A C 1
ATOM 1454 O O . GLY A 1 188 ? -3.365 2.665 5.726 1.00 94.56 188 GLY A O 1
ATOM 1455 N N . THR A 1 189 ? -5.547 2.141 5.618 1.00 96.81 189 THR A N 1
ATOM 1456 C CA . THR A 1 189 ? -5.386 0.713 5.935 1.00 96.81 189 THR A CA 1
ATOM 1457 C C . THR A 1 189 ? -6.314 -0.119 5.055 1.00 96.81 189 THR A C 1
ATOM 1459 O O . THR A 1 189 ? -7.525 0.047 5.115 1.00 96.81 189 THR A O 1
ATOM 1462 N N . LEU A 1 190 ? -5.748 -1.020 4.250 1.00 97.50 190 LEU A N 1
ATOM 1463 C CA . LEU A 1 190 ? -6.491 -2.020 3.480 1.00 97.50 190 LEU A CA 1
ATOM 1464 C C . LEU A 1 190 ? -6.490 -3.340 4.250 1.00 97.50 190 LEU A C 1
ATOM 1466 O O . LEU A 1 190 ? -5.418 -3.875 4.545 1.00 97.50 190 LEU A O 1
ATOM 1470 N N . LEU A 1 191 ? -7.682 -3.864 4.530 1.00 97.56 191 LEU A N 1
ATOM 1471 C CA . LEU A 1 191 ? -7.901 -5.155 5.171 1.00 97.56 191 LEU A CA 1
ATOM 1472 C C . LEU A 1 191 ? -8.769 -6.048 4.277 1.00 97.56 191 LEU A C 1
ATOM 1474 O O . LEU A 1 191 ? -9.925 -5.732 4.019 1.00 97.56 191 LEU A O 1
ATOM 1478 N N . SER A 1 192 ? -8.253 -7.206 3.884 1.00 97.38 192 SER A N 1
ATOM 1479 C CA . SER A 1 192 ? -8.814 -8.483 4.293 1.00 97.38 192 SER A CA 1
ATOM 1480 C C . SER A 1 192 ? -10.329 -8.562 4.430 1.00 97.38 192 SER A C 1
ATOM 1482 O O . SER A 1 192 ? -10.771 -8.248 5.531 1.00 97.38 192 SER A O 1
ATOM 1484 N N . HIS A 1 193 ? -11.140 -9.055 3.477 1.00 97.81 193 HIS A N 1
ATOM 1485 C CA . HIS A 1 193 ? -12.537 -9.400 3.830 1.00 97.81 193 HIS A CA 1
ATOM 1486 C C . HIS A 1 193 ? -12.577 -10.339 5.048 1.00 97.81 193 HIS A C 1
ATOM 1488 O O . HIS A 1 193 ? -13.367 -10.122 5.965 1.00 97.81 193 HIS A O 1
ATOM 1494 N N . ALA A 1 194 ? -11.674 -11.324 5.111 1.00 97.50 194 ALA A N 1
ATOM 1495 C CA . ALA A 1 194 ? -11.560 -12.239 6.246 1.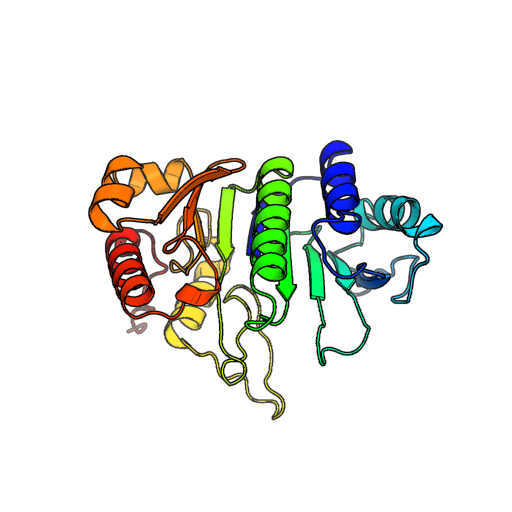00 97.50 194 ALA A CA 1
ATOM 1496 C C . ALA A 1 194 ? -11.163 -11.519 7.547 1.00 97.50 194 ALA A C 1
ATOM 1498 O O . ALA A 1 194 ? -11.758 -11.771 8.595 1.00 97.50 194 ALA A O 1
ATOM 1499 N N . HIS A 1 195 ? -10.208 -10.582 7.495 1.00 98.12 195 HIS A N 1
ATOM 1500 C CA . HIS A 1 195 ? -9.827 -9.790 8.673 1.00 98.12 195 HIS A CA 1
ATOM 1501 C C . HIS A 1 195 ? -10.936 -8.844 9.121 1.00 98.12 195 HIS A C 1
ATOM 1503 O O . HIS A 1 195 ? -11.189 -8.737 10.315 1.00 98.12 195 HIS A O 1
ATOM 1509 N N . VAL A 1 196 ? -11.645 -8.209 8.190 1.00 98.44 196 VAL A N 1
ATOM 1510 C CA . VAL A 1 196 ? -12.801 -7.363 8.502 1.00 98.44 196 VAL A CA 1
ATOM 1511 C C . VAL A 1 196 ? -13.885 -8.177 9.202 1.00 98.44 196 VAL A C 1
ATOM 1513 O O . VAL A 1 196 ? -14.413 -7.726 10.216 1.00 98.44 196 VAL A O 1
ATOM 1516 N N . GLN A 1 197 ? -14.175 -9.397 8.742 1.00 98.44 197 GLN A N 1
ATOM 1517 C CA . GLN A 1 197 ? -15.101 -10.294 9.442 1.00 98.44 197 GLN A CA 1
ATOM 1518 C C . GLN A 1 197 ? -14.594 -10.687 10.834 1.00 98.44 197 GLN 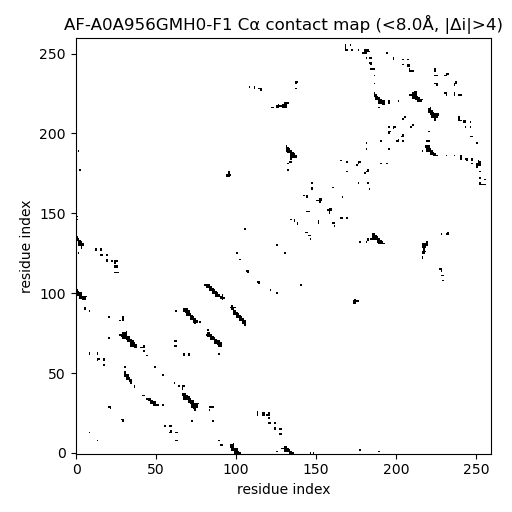A C 1
ATOM 1520 O O . GLN A 1 197 ? -15.361 -10.643 11.795 1.00 98.44 197 GLN A O 1
ATOM 1525 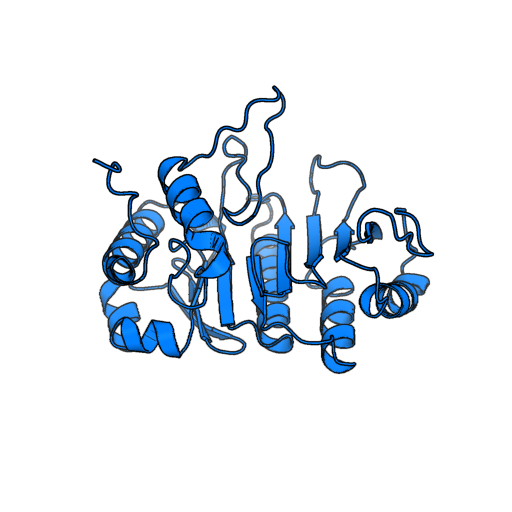N N . ALA A 1 198 ? -13.303 -10.995 10.980 1.00 98.25 198 ALA A N 1
ATOM 1526 C CA . ALA A 1 198 ? -12.701 -11.305 12.279 1.00 98.25 198 ALA A CA 1
ATOM 1527 C C . ALA A 1 198 ? -12.751 -10.123 13.271 1.00 98.25 198 ALA A C 1
ATOM 1529 O O . ALA A 1 198 ? -12.789 -10.341 14.481 1.00 98.25 198 ALA A O 1
ATOM 1530 N N . LEU A 1 199 ? -12.815 -8.883 12.776 1.00 98.38 199 LEU A N 1
ATOM 1531 C CA . LEU A 1 199 ? -13.031 -7.673 13.579 1.00 98.38 199 LEU A CA 1
ATOM 1532 C C . LEU A 1 199 ? -14.515 -7.354 13.834 1.00 98.38 199 LEU A C 1
ATOM 1534 O O . LEU A 1 199 ? -14.824 -6.309 14.405 1.00 98.38 199 LEU A O 1
ATOM 1538 N N . GLY A 1 200 ? -15.433 -8.245 13.448 1.00 98.31 200 GLY A N 1
ATOM 1539 C CA . GLY A 1 200 ? -16.880 -8.098 13.632 1.00 98.31 200 GLY A CA 1
ATOM 1540 C C . GLY A 1 200 ? -17.592 -7.341 12.507 1.00 98.31 200 GLY A C 1
ATOM 1541 O O . GLY A 1 200 ? -18.705 -6.858 12.706 1.00 98.31 200 GLY A O 1
ATOM 1542 N N . GLY A 1 201 ? -16.970 -7.251 11.331 1.00 98.44 201 GLY A N 1
ATOM 1543 C CA . GLY A 1 201 ? -17.557 -6.704 10.113 1.00 98.44 201 GLY A CA 1
ATOM 1544 C C . GLY A 1 201 ? -17.308 -5.209 9.905 1.00 98.44 201 GLY A C 1
ATOM 1545 O O . GLY A 1 201 ? -16.926 -4.469 10.811 1.00 98.44 201 GLY A O 1
ATOM 1546 N N . ARG A 1 202 ? -17.564 -4.756 8.671 1.00 98.44 202 ARG A N 1
ATOM 1547 C CA . ARG A 1 202 ? -17.342 -3.372 8.219 1.00 98.44 202 ARG A CA 1
ATOM 1548 C C . ARG A 1 202 ? -18.034 -2.338 9.114 1.00 98.44 202 ARG A C 1
ATOM 1550 O O . ARG A 1 202 ? -17.389 -1.391 9.543 1.00 98.44 202 ARG A O 1
ATOM 1557 N N . ALA A 1 203 ? -19.311 -2.554 9.439 1.00 98.56 203 ALA A N 1
ATOM 1558 C CA . ALA A 1 203 ? -20.102 -1.620 10.243 1.00 98.56 203 ALA A CA 1
ATOM 1559 C C . ALA A 1 203 ? -19.502 -1.374 11.639 1.00 98.56 203 ALA A C 1
ATOM 1561 O O . ALA A 1 203 ? -19.516 -0.250 12.124 1.00 98.56 203 ALA A O 1
ATOM 1562 N N . ARG A 1 204 ? -18.914 -2.403 12.267 1.00 98.44 204 ARG A N 1
ATOM 1563 C CA . ARG A 1 204 ? -18.247 -2.263 13.568 1.00 98.44 204 ARG A CA 1
ATOM 1564 C C . ARG A 1 204 ? -16.967 -1.435 13.479 1.00 98.44 204 ARG A C 1
ATOM 1566 O O . ARG A 1 204 ? -16.667 -0.684 14.400 1.00 98.44 204 ARG A O 1
ATOM 1573 N N . ILE A 1 205 ? -16.207 -1.581 12.394 1.00 98.62 205 ILE A N 1
ATOM 1574 C CA . ILE A 1 205 ? -15.008 -0.767 12.165 1.00 98.62 205 ILE A CA 1
ATOM 1575 C C . ILE A 1 205 ? -15.414 0.690 11.933 1.00 98.62 205 ILE A C 1
ATOM 1577 O O . ILE A 1 205 ? -14.816 1.582 12.528 1.00 98.62 205 ILE A O 1
ATOM 1581 N N . GLU A 1 206 ? -16.449 0.933 11.126 1.00 98.69 206 GLU A N 1
ATOM 1582 C CA . GLU A 1 206 ? -16.978 2.279 10.886 1.00 98.69 206 GLU A CA 1
ATOM 1583 C C . GLU A 1 206 ? -17.456 2.955 12.176 1.00 98.69 206 GLU A C 1
ATOM 1585 O O . GLU A 1 206 ? -17.053 4.084 12.443 1.00 98.69 206 GLU A O 1
ATOM 1590 N N . ASP A 1 207 ? -18.223 2.246 13.007 1.00 98.56 207 ASP A N 1
ATOM 1591 C CA . ASP A 1 207 ? -18.726 2.743 14.295 1.00 98.56 207 ASP A CA 1
ATOM 1592 C C . ASP A 1 207 ? -17.610 2.994 15.321 1.00 98.56 207 ASP A C 1
ATOM 1594 O O . ASP A 1 207 ? -17.652 3.966 16.061 1.00 98.56 207 ASP A O 1
ATOM 1598 N N . ALA A 1 208 ? -16.567 2.163 15.370 1.00 98.44 208 ALA A N 1
ATOM 1599 C CA . ALA A 1 208 ? -15.484 2.351 16.337 1.00 98.44 208 ALA A CA 1
ATOM 1600 C C . ALA A 1 208 ? -14.471 3.422 15.897 1.00 98.44 208 ALA A C 1
ATOM 1602 O O . ALA A 1 208 ? -13.984 4.205 16.712 1.00 98.44 208 ALA A O 1
ATOM 1603 N N . VAL A 1 209 ? -14.124 3.451 14.609 1.00 98.38 209 VAL A N 1
ATOM 1604 C CA . VAL A 1 209 ? -12.998 4.242 14.081 1.00 98.38 209 VAL A CA 1
ATOM 1605 C C . VAL A 1 209 ? -13.459 5.561 13.472 1.00 98.38 209 VAL A C 1
ATOM 1607 O O . VAL A 1 209 ? -12.688 6.518 13.464 1.00 98.38 209 VAL A O 1
ATOM 1610 N N . HIS A 1 210 ? -14.700 5.632 12.986 1.00 98.19 210 HIS A N 1
ATOM 1611 C CA . HIS A 1 210 ? -15.245 6.775 12.249 1.00 98.19 210 HIS A CA 1
ATOM 1612 C C . HIS A 1 210 ? -14.331 7.227 11.090 1.00 98.19 210 HIS A C 1
ATOM 1614 O O . HIS A 1 210 ? -13.944 8.397 11.041 1.00 98.19 210 HIS A O 1
ATOM 1620 N N . PRO A 1 211 ? -13.918 6.322 10.180 1.00 98.00 211 PRO A N 1
ATOM 1621 C CA . PRO A 1 211 ? -13.074 6.685 9.046 1.00 98.00 211 PRO A CA 1
ATOM 1622 C C . PRO A 1 211 ? -13.815 7.653 8.115 1.00 98.00 211 PRO A C 1
ATOM 1624 O O . PRO A 1 211 ? -15.014 7.514 7.880 1.00 98.00 211 PRO A O 1
ATOM 1627 N N . ALA A 1 212 ? -13.096 8.617 7.544 1.00 97.31 212 ALA A N 1
ATOM 1628 C CA . ALA A 1 212 ? -13.666 9.551 6.577 1.00 97.31 212 ALA A CA 1
ATOM 1629 C C . ALA A 1 212 ? -13.996 8.894 5.227 1.00 97.31 212 ALA A C 1
ATOM 1631 O O . ALA A 1 212 ? -14.877 9.373 4.515 1.00 97.31 212 ALA A O 1
ATOM 1632 N N . VAL A 1 213 ? -13.274 7.833 4.858 1.00 97.12 213 VAL A N 1
ATOM 1633 C CA . VAL A 1 213 ? -13.461 7.108 3.596 1.00 97.12 213 VAL A CA 1
ATOM 1634 C C . VAL A 1 213 ? -13.425 5.606 3.859 1.00 97.12 213 VAL A C 1
ATOM 1636 O O . VAL A 1 213 ? -12.525 5.114 4.548 1.00 97.12 213 VAL A O 1
ATOM 1639 N N . VAL A 1 214 ? -14.396 4.892 3.284 1.00 98.06 214 VAL A N 1
ATOM 1640 C CA . VAL A 1 214 ? -14.446 3.426 3.256 1.00 98.06 214 VAL A CA 1
ATOM 1641 C C . VAL A 1 214 ? -14.817 2.958 1.860 1.00 98.06 214 VAL A C 1
ATOM 1643 O O . VAL A 1 214 ? -15.920 3.224 1.381 1.00 98.06 214 VAL A O 1
ATOM 1646 N N . GLU A 1 215 ? -13.905 2.230 1.230 1.00 97.56 215 GLU A N 1
ATOM 1647 C CA . GLU A 1 215 ? -14.034 1.759 -0.148 1.00 97.56 215 GLU A CA 1
ATOM 1648 C C . GLU A 1 215 ? -13.675 0.277 -0.233 1.00 97.56 215 GLU A C 1
ATOM 1650 O O . GLU A 1 215 ? -12.855 -0.224 0.537 1.00 97.56 215 GLU A O 1
ATOM 1655 N N . GLU A 1 216 ? -14.300 -0.440 -1.160 1.00 97.62 216 GLU A N 1
ATOM 1656 C CA . GLU A 1 216 ? -13.855 -1.781 -1.525 1.00 97.62 216 GLU A CA 1
ATOM 1657 C C . GLU A 1 216 ? -12.730 -1.638 -2.551 1.00 97.62 216 GLU A C 1
ATOM 1659 O O . GLU A 1 216 ? -12.889 -0.943 -3.552 1.00 97.62 216 GLU A O 1
ATOM 1664 N N . VAL A 1 217 ? -11.574 -2.225 -2.249 1.00 96.19 217 VAL A N 1
ATOM 1665 C CA . VAL A 1 217 ? -10.357 -2.123 -3.061 1.00 96.19 217 VAL A CA 1
ATOM 1666 C C . VAL A 1 217 ? -9.752 -3.513 -3.156 1.00 96.19 217 VAL A C 1
ATOM 1668 O O . VAL A 1 217 ? -9.373 -4.110 -2.142 1.00 96.19 217 VAL A O 1
ATOM 1671 N N . GLY A 1 218 ? -9.658 -4.029 -4.375 1.00 93.88 218 GLY A N 1
ATOM 1672 C CA . GLY A 1 218 ? -9.127 -5.346 -4.678 1.00 93.88 218 GLY A CA 1
ATOM 1673 C C . GLY A 1 218 ? -9.943 -6.425 -3.979 1.00 93.88 218 GLY A C 1
ATOM 1674 O O . GLY A 1 218 ? -11.069 -6.731 -4.358 1.00 93.88 218 GLY A O 1
ATOM 1675 N N . ARG A 1 219 ? -9.359 -7.027 -2.943 1.00 95.81 219 ARG A N 1
ATOM 1676 C CA . ARG A 1 219 ? -9.957 -8.129 -2.172 1.00 95.81 219 ARG A CA 1
ATOM 1677 C C . ARG A 1 219 ? -10.126 -7.780 -0.694 1.00 95.81 219 ARG A C 1
ATOM 1679 O O . ARG A 1 219 ? -9.913 -8.618 0.187 1.00 95.81 219 ARG A O 1
ATOM 1686 N N . GLY A 1 220 ? -10.452 -6.523 -0.413 1.00 97.19 220 GLY A N 1
ATOM 1687 C CA . GLY A 1 220 ? -10.709 -6.062 0.942 1.00 97.19 220 GLY A CA 1
ATOM 1688 C C . GLY A 1 220 ? -11.362 -4.688 1.003 1.00 97.19 220 GLY A C 1
ATOM 1689 O O . GLY A 1 220 ? -11.777 -4.119 -0.003 1.00 97.19 220 GLY A O 1
ATOM 1690 N N . PHE A 1 221 ? -11.426 -4.149 2.216 1.00 98.44 221 PHE A N 1
ATOM 1691 C CA . PHE A 1 221 ? -11.892 -2.795 2.481 1.00 98.44 221 PHE A CA 1
ATOM 1692 C C . PHE A 1 221 ? -10.718 -1.887 2.829 1.00 98.44 221 PHE A C 1
ATOM 1694 O O . PHE A 1 221 ? -9.922 -2.188 3.727 1.00 98.44 221 PHE A O 1
ATOM 1701 N N . TYR A 1 222 ? -10.623 -0.771 2.120 1.00 98.31 222 TYR A N 1
ATOM 1702 C CA . TYR A 1 222 ? -9.732 0.328 2.436 1.00 98.31 222 TYR A CA 1
ATOM 1703 C C . TYR A 1 222 ? -10.442 1.315 3.360 1.00 98.31 222 TYR A C 1
ATOM 1705 O O . TYR A 1 222 ? -11.523 1.811 3.054 1.00 98.31 222 TYR A O 1
ATOM 1713 N N . PHE A 1 223 ? -9.806 1.604 4.490 1.00 98.25 223 PHE A N 1
ATOM 1714 C CA . PHE A 1 223 ? -10.249 2.571 5.481 1.00 98.25 223 PHE A CA 1
ATOM 1715 C C . PHE A 1 223 ? -9.245 3.716 5.527 1.00 98.25 223 PHE A C 1
ATOM 1717 O O . PHE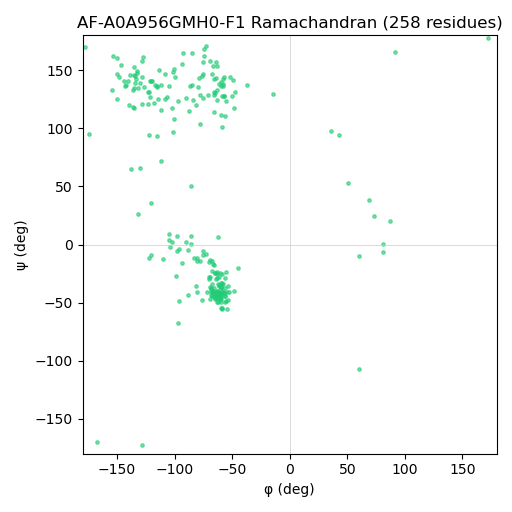 A 1 223 ? -8.056 3.488 5.771 1.00 98.25 223 PHE A O 1
ATOM 1724 N N . GLN A 1 224 ? -9.721 4.942 5.340 1.00 96.25 224 GLN A N 1
ATOM 1725 C CA . GLN A 1 224 ? -8.906 6.146 5.429 1.00 96.25 224 GLN A CA 1
ATOM 1726 C C . GLN A 1 224 ? -9.465 7.084 6.500 1.00 96.25 224 GLN A C 1
ATOM 1728 O O . GLN A 1 224 ? -10.651 7.413 6.514 1.00 96.25 224 GLN A O 1
ATOM 1733 N N . LEU A 1 225 ? -8.589 7.484 7.424 1.00 96.06 225 LEU A N 1
ATOM 1734 C CA . LEU A 1 225 ? -8.986 8.152 8.666 1.00 96.06 225 LEU A CA 1
ATOM 1735 C C . LEU A 1 225 ? -9.546 9.558 8.412 1.00 96.06 225 LEU A C 1
ATOM 1737 O O . LEU A 1 225 ? -10.592 9.910 8.951 1.00 96.06 225 LEU A O 1
ATOM 1741 N N . THR A 1 226 ? -8.905 10.330 7.531 1.00 94.00 226 THR A N 1
ATOM 1742 C CA . THR A 1 226 ? -9.331 11.689 7.159 1.00 94.00 226 THR A CA 1
ATOM 1743 C C . THR A 1 226 ? -9.424 11.859 5.646 1.00 94.00 226 THR A C 1
ATOM 1745 O O . THR A 1 226 ? -8.789 11.127 4.898 1.00 94.00 226 THR A O 1
ATOM 1748 N N . THR A 1 227 ? -10.198 12.834 5.163 1.00 90.25 227 THR A N 1
ATOM 1749 C CA . THR A 1 227 ? -10.471 13.010 3.722 1.00 90.25 227 THR A CA 1
ATOM 1750 C C . THR A 1 227 ? -9.228 13.343 2.892 1.00 90.25 227 THR A C 1
ATOM 1752 O O . THR A 1 227 ? -9.169 12.975 1.725 1.00 90.25 227 THR A O 1
ATOM 1755 N N . THR A 1 228 ? -8.231 14.017 3.474 1.00 86.19 228 THR A N 1
ATOM 1756 C CA . THR A 1 228 ? -7.032 14.471 2.749 1.00 86.19 228 THR A CA 1
ATOM 1757 C C . THR A 1 228 ? -5.757 14.201 3.534 1.00 86.19 228 THR A C 1
ATOM 1759 O O . THR A 1 228 ? -5.746 14.228 4.771 1.00 86.19 228 THR A O 1
ATOM 1762 N N . LEU A 1 229 ? -4.643 14.032 2.818 1.00 84.69 229 LEU A N 1
ATOM 1763 C CA . LEU A 1 229 ? -3.329 13.835 3.440 1.00 84.69 229 LEU A CA 1
ATOM 1764 C C . LEU A 1 229 ? -2.882 15.018 4.311 1.00 84.69 229 LEU A C 1
ATOM 1766 O O . LEU A 1 229 ? -2.158 14.821 5.285 1.00 84.69 229 LEU A O 1
ATOM 1770 N N . ALA A 1 230 ? -3.344 16.237 4.015 1.00 82.56 230 ALA A N 1
ATOM 1771 C CA . ALA A 1 230 ? -3.018 17.438 4.789 1.00 82.56 230 ALA A CA 1
ATOM 1772 C C . ALA A 1 230 ? -3.440 17.336 6.268 1.00 82.56 230 ALA A C 1
ATOM 1774 O O . ALA A 1 230 ? -2.850 17.978 7.134 1.00 82.56 230 ALA A O 1
ATOM 1775 N N . THR A 1 231 ? -4.447 16.510 6.562 1.00 86.94 231 THR A N 1
ATOM 1776 C CA . THR A 1 231 ? -4.977 16.298 7.918 1.00 86.94 231 THR A CA 1
ATOM 1777 C C . THR A 1 231 ? -4.545 14.969 8.530 1.00 86.94 231 THR A C 1
ATOM 1779 O O . THR A 1 231 ? -4.928 14.664 9.656 1.00 86.94 231 THR A O 1
ATOM 1782 N N . ALA A 1 232 ? -3.704 14.192 7.843 1.00 86.31 232 ALA A N 1
ATOM 1783 C CA . ALA A 1 232 ? -3.304 12.857 8.282 1.00 86.31 232 ALA A CA 1
ATOM 1784 C C . ALA A 1 232 ? -2.577 12.833 9.637 1.00 86.31 232 ALA A C 1
ATOM 1786 O O . ALA A 1 232 ? -2.592 11.817 10.325 1.00 86.31 232 ALA A O 1
ATOM 1787 N N . MET A 1 233 ? -1.952 13.953 10.014 1.00 84.88 233 MET A N 1
ATOM 1788 C CA . MET A 1 233 ? -1.230 14.118 11.280 1.00 84.88 233 MET A CA 1
ATOM 1789 C C . MET A 1 233 ? -2.022 14.912 12.331 1.00 84.88 233 MET A C 1
ATOM 1791 O O . MET A 1 233 ? -1.497 15.166 13.417 1.00 84.88 233 MET A O 1
ATOM 1795 N N . ALA A 1 234 ? -3.259 15.322 12.029 1.00 88.69 234 ALA A N 1
ATOM 1796 C CA . ALA A 1 234 ? -4.107 16.051 12.967 1.00 88.69 234 ALA A CA 1
ATOM 1797 C C . ALA A 1 234 ? -4.459 15.187 14.191 1.00 88.69 234 ALA A C 1
ATOM 1799 O O . ALA A 1 234 ? -4.446 13.957 14.127 1.00 88.69 234 ALA A O 1
ATOM 1800 N N . GLN A 1 235 ? -4.813 15.829 15.309 1.00 91.44 235 GLN A N 1
ATOM 1801 C CA . GLN A 1 235 ? -5.170 15.119 16.546 1.00 91.44 235 GLN A CA 1
ATOM 1802 C C . GLN A 1 235 ? -6.316 14.124 16.339 1.00 91.44 235 GLN A C 1
ATOM 1804 O O . GLN A 1 235 ? -6.298 13.037 16.908 1.00 91.44 235 GLN A O 1
ATOM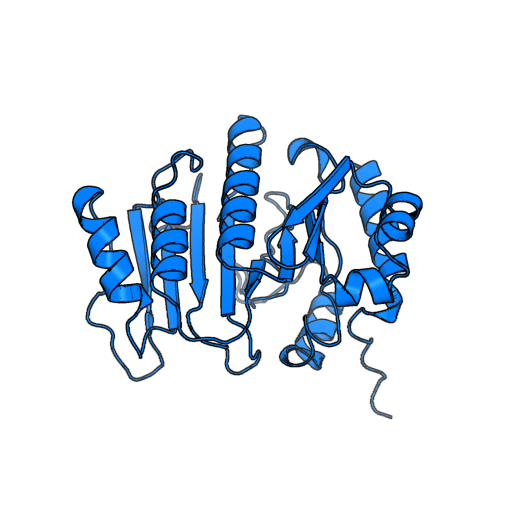 1809 N N . ASP A 1 236 ? -7.289 14.475 15.502 1.00 93.62 236 ASP A N 1
ATOM 1810 C CA . ASP A 1 236 ? -8.428 13.614 15.195 1.00 93.62 236 ASP A CA 1
ATOM 1811 C C . ASP A 1 236 ? -7.974 12.328 14.491 1.00 93.62 236 ASP A C 1
ATOM 1813 O O . ASP A 1 236 ? -8.316 11.240 14.948 1.00 93.62 236 ASP A O 1
ATOM 1817 N N . ALA A 1 237 ? -7.098 12.440 13.483 1.00 92.69 237 ALA A N 1
ATOM 1818 C CA . ALA A 1 237 ? -6.502 11.292 12.797 1.00 92.69 237 ALA A CA 1
ATOM 1819 C C . ALA A 1 237 ? -5.731 10.380 13.764 1.00 92.69 237 ALA A C 1
ATOM 1821 O O . ALA A 1 237 ? -5.831 9.158 13.686 1.00 92.69 237 ALA A O 1
ATOM 1822 N N . GLN A 1 238 ? -4.999 10.961 14.721 1.00 91.81 238 GLN A N 1
ATOM 1823 C CA . GLN A 1 238 ? -4.280 10.194 15.743 1.00 91.81 238 GLN A CA 1
ATOM 1824 C C . GLN A 1 238 ? -5.241 9.439 16.673 1.00 91.81 238 GLN A C 1
ATOM 1826 O O . GLN A 1 238 ? -5.009 8.265 16.963 1.00 91.81 238 GLN A O 1
ATOM 1831 N N . ARG A 1 239 ? -6.342 10.070 17.111 1.00 95.12 239 ARG A N 1
ATOM 1832 C CA . ARG A 1 239 ? -7.372 9.403 17.929 1.00 95.12 239 ARG A CA 1
ATOM 1833 C C . ARG A 1 239 ? -8.037 8.256 17.170 1.00 95.12 239 ARG A C 1
ATOM 1835 O O . ARG A 1 239 ? -8.160 7.166 17.722 1.00 95.12 239 ARG A O 1
ATOM 1842 N N . GLN A 1 240 ? -8.400 8.469 15.906 1.00 97.25 240 GLN A N 1
ATOM 1843 C CA . GLN A 1 240 ? -8.971 7.418 15.058 1.00 97.25 240 GLN A CA 1
ATOM 1844 C C . GLN A 1 240 ? -7.970 6.271 14.844 1.00 97.25 240 GLN A C 1
ATOM 1846 O O . GLN A 1 240 ? -8.341 5.102 14.919 1.00 97.25 240 GLN A O 1
ATOM 1851 N N . GLN A 1 241 ? -6.683 6.576 14.644 1.00 95.44 241 GLN A N 1
ATOM 1852 C CA . GLN A 1 241 ? -5.641 5.557 14.499 1.00 95.44 241 GLN A CA 1
ATOM 1853 C C . GLN A 1 241 ? -5.484 4.708 15.768 1.00 95.44 241 GLN A C 1
ATOM 1855 O O . GLN A 1 241 ? -5.307 3.490 15.670 1.00 95.44 241 GLN A O 1
ATOM 1860 N N . LEU A 1 242 ? -5.543 5.329 16.950 1.00 94.94 242 LEU A N 1
ATOM 1861 C CA . LEU A 1 242 ? -5.520 4.621 18.232 1.00 94.94 242 LEU A CA 1
ATOM 1862 C C . LEU A 1 242 ? -6.741 3.709 18.371 1.00 94.94 242 LEU A C 1
ATOM 1864 O O . LEU A 1 242 ? -6.559 2.515 18.594 1.00 94.94 242 LEU A O 1
ATOM 1868 N N . ALA A 1 243 ? -7.948 4.226 18.121 1.00 97.94 243 ALA A N 1
ATOM 1869 C CA . ALA A 1 243 ? -9.180 3.436 18.150 1.00 97.94 243 ALA A CA 1
ATOM 1870 C C . ALA A 1 243 ? -9.121 2.239 17.185 1.00 97.94 243 ALA A C 1
ATOM 1872 O O . ALA A 1 243 ? -9.480 1.116 17.544 1.00 97.94 243 ALA A O 1
ATOM 1873 N N . PHE A 1 244 ? -8.589 2.439 15.975 1.00 98.12 244 PHE A N 1
ATOM 1874 C CA . PHE A 1 244 ? -8.415 1.350 15.016 1.00 98.12 244 PHE A CA 1
ATOM 1875 C C . PHE A 1 244 ? -7.373 0.332 15.496 1.00 98.12 244 PHE A C 1
ATOM 1877 O O . PHE A 1 244 ? -7.568 -0.874 15.368 1.00 98.12 244 PHE A O 1
ATOM 1884 N N . THR A 1 245 ? -6.273 0.794 16.088 1.00 96.19 245 THR A N 1
ATOM 1885 C CA . THR A 1 245 ? -5.238 -0.089 16.646 1.00 96.19 245 THR A CA 1
ATOM 1886 C C . THR A 1 245 ? -5.779 -0.929 17.804 1.00 96.19 245 THR A C 1
ATOM 1888 O O . THR A 1 245 ? -5.472 -2.117 17.881 1.00 96.19 245 THR A O 1
ATOM 1891 N N . GLU A 1 246 ? -6.601 -0.345 18.676 1.00 97.56 246 GLU A N 1
ATOM 1892 C CA . GLU A 1 246 ? -7.272 -1.046 19.777 1.00 97.56 246 GLU A CA 1
ATOM 1893 C C . GLU A 1 246 ? -8.265 -2.087 19.260 1.00 97.56 246 GLU A C 1
ATOM 1895 O O . GLU A 1 246 ? -8.223 -3.241 19.688 1.00 97.56 246 GLU A O 1
ATOM 1900 N N . LEU A 1 247 ? -9.102 -1.722 18.284 1.00 98.25 247 LEU A N 1
ATOM 1901 C CA . LEU A 1 247 ? -10.028 -2.656 17.646 1.00 98.25 247 LEU A CA 1
ATOM 1902 C C . LEU A 1 247 ? -9.282 -3.819 16.977 1.00 98.25 247 LEU A C 1
ATOM 1904 O O . LEU A 1 247 ? -9.689 -4.971 17.110 1.00 98.25 247 LEU A O 1
ATOM 1908 N N . ALA A 1 248 ? -8.181 -3.522 16.282 1.00 97.69 248 ALA A N 1
ATOM 1909 C CA . ALA A 1 248 ? -7.366 -4.505 15.579 1.00 97.69 248 ALA A CA 1
ATOM 1910 C C . ALA A 1 248 ? -6.484 -5.353 16.507 1.00 97.69 248 ALA A C 1
ATOM 1912 O O . ALA A 1 248 ? -5.892 -6.323 16.035 1.00 97.69 248 ALA A O 1
ATOM 1913 N N . ALA A 1 249 ? -6.390 -5.028 17.803 1.00 96.62 249 ALA A N 1
ATOM 1914 C CA . ALA A 1 249 ? -5.473 -5.666 18.749 1.00 96.62 249 ALA A CA 1
ATOM 1915 C C . ALA A 1 249 ? -5.476 -7.209 18.728 1.00 96.62 249 ALA A C 1
ATOM 1917 O O . ALA A 1 249 ? -4.379 -7.773 18.766 1.00 96.62 249 ALA A O 1
ATOM 1918 N N . PRO A 1 250 ? -6.624 -7.911 18.593 1.00 97.19 250 PRO A N 1
ATOM 1919 C CA . PRO A 1 250 ? -6.650 -9.375 18.495 1.00 97.19 250 PRO A CA 1
ATOM 1920 C C . PRO A 1 250 ? -5.929 -9.945 17.265 1.00 97.19 250 PRO A C 1
ATOM 1922 O O . PRO A 1 250 ? -5.513 -11.101 17.281 1.00 97.19 250 PRO A O 1
ATOM 1925 N N . LEU A 1 251 ? -5.793 -9.149 16.202 1.00 96.94 251 LEU A N 1
ATOM 1926 C CA . LEU A 1 251 ? -5.133 -9.520 14.949 1.00 96.94 251 LEU A CA 1
ATOM 1927 C C . LEU A 1 251 ? -3.734 -8.906 14.814 1.00 96.94 251 LEU A C 1
ATOM 1929 O O . LEU A 1 251 ? -3.060 -9.154 13.818 1.00 96.94 251 LEU A O 1
ATOM 1933 N N . LEU A 1 252 ? -3.270 -8.098 15.770 1.00 95.31 252 LEU A N 1
ATOM 1934 C CA . LEU A 1 252 ? -1.922 -7.537 15.704 1.00 95.31 252 LEU A CA 1
ATOM 1935 C C . LEU A 1 252 ? -0.870 -8.603 16.056 1.00 95.31 252 LEU A C 1
ATOM 1937 O O . LEU A 1 252 ? -1.108 -9.426 16.943 1.00 95.31 252 LEU A O 1
ATOM 1941 N N . PRO A 1 253 ? 0.330 -8.550 15.444 1.00 92.81 253 PRO A N 1
ATOM 1942 C CA . PRO A 1 253 ? 1.467 -9.381 15.822 1.00 92.81 253 PRO A CA 1
ATOM 1943 C C . PRO A 1 253 ? 1.686 -9.362 17.337 1.00 92.81 253 PRO A C 1
ATOM 1945 O O . PRO A 1 253 ? 1.710 -8.269 17.908 1.00 92.81 253 PRO A O 1
ATOM 1948 N N . PRO A 1 254 ? 1.847 -10.499 18.025 1.00 91.44 254 PRO A N 1
ATOM 1949 C CA . PRO A 1 254 ? 1.973 -10.513 19.478 1.00 91.44 254 PRO A CA 1
ATOM 1950 C C . PRO A 1 254 ? 3.231 -9.765 19.929 1.00 91.44 254 PRO A C 1
ATOM 1952 O O . PRO A 1 254 ? 4.220 -9.667 19.202 1.00 91.44 254 PRO A O 1
ATOM 1955 N N . THR A 1 255 ? 3.217 -9.229 21.147 1.00 87.31 255 THR A N 1
ATOM 1956 C CA . THR A 1 255 ? 4.471 -8.897 21.829 1.00 87.31 255 THR A CA 1
ATOM 1957 C C . THR A 1 255 ? 5.232 -10.197 22.061 1.00 87.31 255 THR A C 1
ATOM 1959 O O . THR A 1 255 ? 4.644 -11.180 22.510 1.00 87.31 255 THR A O 1
ATOM 1962 N N . ARG A 1 256 ? 6.535 -10.239 21.751 1.00 74.69 256 ARG A N 1
ATOM 1963 C CA . ARG A 1 256 ? 7.372 -11.368 22.170 1.00 74.69 256 ARG A CA 1
ATOM 1964 C C . ARG A 1 256 ? 7.256 -11.479 23.688 1.00 74.69 256 ARG A C 1
ATOM 1966 O O . ARG A 1 256 ? 7.752 -10.613 24.404 1.00 74.69 256 ARG A O 1
ATOM 1973 N N . SER A 1 257 ? 6.601 -12.525 24.184 1.00 57.44 257 SER A N 1
ATOM 1974 C CA . SER A 1 257 ? 6.787 -12.926 25.573 1.00 57.44 257 SER A CA 1
ATOM 1975 C C . SER A 1 257 ? 8.277 -13.189 25.738 1.00 57.44 257 SER A C 1
ATOM 1977 O O . SER A 1 257 ? 8.863 -13.899 24.914 1.00 57.44 257 SER A O 1
ATOM 1979 N N . ALA A 1 258 ? 8.904 -12.575 26.745 1.00 49.88 258 ALA A N 1
ATOM 1980 C CA . ALA A 1 258 ? 10.265 -12.927 27.115 1.00 49.88 258 ALA A CA 1
ATOM 1981 C C . ALA A 1 258 ? 10.307 -14.455 27.218 1.00 49.88 258 ALA A C 1
ATOM 1983 O O . ALA A 1 258 ? 9.525 -15.034 27.970 1.00 49.88 258 ALA A O 1
ATOM 1984 N N . ARG A 1 259 ? 11.122 -15.106 26.381 1.00 43.88 259 ARG A N 1
ATOM 1985 C CA . ARG A 1 259 ? 11.389 -16.535 26.526 1.00 43.88 259 ARG A CA 1
ATOM 1986 C C . ARG A 1 259 ? 11.985 -16.698 27.924 1.00 43.88 259 ARG A C 1
ATOM 1988 O O . ARG A 1 259 ? 13.133 -16.313 28.126 1.00 43.88 259 ARG A O 1
ATOM 1995 N N . THR A 1 260 ? 11.166 -17.140 28.871 1.00 37.16 260 THR A N 1
ATOM 1996 C CA . THR A 1 260 ? 11.601 -17.668 30.168 1.00 37.16 260 THR A CA 1
ATOM 1997 C C . THR A 1 260 ? 12.305 -18.990 29.959 1.00 37.16 260 THR A C 1
ATOM 1999 O O . THR A 1 260 ? 11.790 -19.773 29.125 1.00 37.16 260 THR A O 1
#

Sequence (260 aa):
MFHVEPRALSAEDVAAYEDSFLSSLWPRPLRYLVTQAIPGRPIPRPAGTISLGERSQVLREVLIHPDLWQVSLATSKATVGGYAQLSVCTRPSIDSEDLRTYGRRPLDLSAPGESDGWVKGMLELADRVGAYHGVVPVMSDTGVLIDISGVNVIADGVPQHPAPAQLERMVSVDRELVTRYVRFPRWGTLLSHAHVQALGGRARIEDAVHPAVVEEVGRGFYFQLTTTLATAMAQDAQRQQLAFTELAAPLLPPTRSART

Nearest PDB structures (foldseek):
  6c9d-assembly2_B  TM=2.806E-01  e=3.041E+00  Homo sapiens
  6c9d-assembly1_A  TM=2.847E-01  e=3.839E+00  Homo sapiens
  1ul7-assembly1_A  TM=3.134E-01  e=8.183E+00  Mus musculus

Foldseek 3Di:
DFWFADDQQDPLLLVLVLCLQLDPLQVAHQFWKDWDFAPPDDDPDHTGGHDPVCSSVVSSSQLNDPGTQKMKTWRDPDPDDFIKMWMWGSQADPQERTTDIDIDTDDDLVCFSSVVSVVVSVLSSQQSSLTAWDADAADDPVDDDPDLLDDDADPVRHDDHPCVQLSVLCSVCVHCELPQADRQYAQKIGHDPPLCVVLVHDVNLCVQLVFPDWDDGRHTIIGGRDPTSSCRPPPSVVVSSVSNRVSRVVRHRDRPDPPD

pLDDT: mean 83.44, std 15.52, range [34.91, 98.69]

Radius of gyration: 18.19 Å; Cα contacts (8 Å, |Δi|>4): 453; chains: 1; bounding box: 45×41×56 Å

Secondary structure (DSSP, 8-state):
-EEE-S-PPPHHHHHHHHHHHH-TTSSS---EEEEEEPTT---S--SEE--GGGHHHHHHHHHT-TTEEEEEEES-SS-SSS--EEEEE-S--SS-SSEEEEEE----TTSHHHHHHHHHHHHHHHHHTT--EEEE----TT-----TTS----TTS----SSHHHHHHHHTTGGGBTTTBPPPP-SEEEEEHHHHHHTT-HHHHHHHH--SEEEEETTEEEEESSSSGGGTTSHHHHHHHHHHHHHHGGGSPPP-----

Mean predicted aligned error: 6.59 Å

Solvent-accessible surface area (backbone atoms only — not comparable to full-atom values): 14496 Å² total; per-residue (Å²): 69,34,35,23,76,70,63,81,80,47,75,66,41,51,49,42,52,46,52,50,62,68,38,80,46,44,89,60,70,48,33,24,42,40,61,40,48,42,90,96,38,88,63,98,65,77,62,44,79,51,56,81,89,48,44,63,62,54,47,58,60,48,72,70,36,89,48,40,32,31,44,30,35,12,50,46,91,58,93,55,90,86,32,37,36,43,36,40,31,68,38,47,53,100,58,29,69,39,20,40,40,39,70,50,64,75,82,51,83,93,48,56,70,52,55,53,34,41,52,50,47,51,48,55,39,35,28,70,60,43,17,31,31,32,41,41,80,82,72,54,94,92,41,78,67,74,60,87,87,53,94,69,67,41,102,83,72,54,67,74,61,95,53,51,72,59,42,54,24,44,67,75,37,42,67,40,46,73,74,74,20,47,74,81,61,41,46,25,29,32,37,24,54,68,54,35,50,75,61,64,27,65,68,48,49,44,72,65,29,58,47,61,39,78,43,82,38,46,48,17,41,34,39,22,43,47,90,44,77,91,46,49,82,37,70,66,30,51,52,29,37,50,41,40,39,62,67,42,46,90,36,39,54,59,77,81,70,79,86,122

=== Feature glossary ===
Legend for the data blocks above and below:

— What the protein is —

The amino-acid sequence is the protein's primary structure: the linear order of residues from the N-terminus to the C-terminus, written in one-letter code. Everything else here — the 3D coordinates, the secondary structure, the domain annotations — is ultimately a consequence of this string.

Functional annotations link the protein to curated databases. InterPro entries identify conserved domains and families by matching the sequence against member-database signatures (Pfam, PROSITE, CDD, …). Gene Ontology (GO) terms describe molecular function, biological process, and cellular component in a controlled vocabulary. CATH places the structure in a hierarchical fold classification (Class/Architecture/Topology/Homologous-superfamily). The organism is the source species.

— Where its atoms are —

Atomic coordinates in PDBx/mmCIF format — the same representation the Protein Data Bank distributes. Each line of the _atom_site loop places one backbone atom in Cartesian space (units: ångströms, origin: arbitrary).

The six renders are orthographic views along the three Cartesian axes in both directions. Representation (cartoon, sticks, or surface) and color scheme (sequence-rainbow or by-chain) vary across proteins so the training set covers all the common visualization conventions.

— Local backbone conformation —

Eight-state secondary structure (DSSP): H is the canonical α-helix, G the tighter 3₁₀-helix, I the wider π-helix; E/B are β-structure, T and S are turns and bends, and '-' is everything else. DSSP derives these from the pattern of main-chain N–H···O=C hydrogen bonds, not from the sequence.

Three-state secondary structure (P-SEA) collapses the eight DSSP classes into helix (a), strand (b), and coil (c). P-SEA assigns these from Cα geometry alone — distances and angles — without requiring backbone oxygens, so it works on any Cα trace.

φ (phi) and ψ (psi) are the two rotatable backbone dihedrals per residue: φ is the C(i-1)–N–Cα–C torsion, ψ is the N–Cα–C–N(i+1) torsion, both in degrees on (−180°, 180°]. α-helical residues cluster near (−60°, −45°); β-strand residues near (−120°, +130°). A Ramachandran plot is simply a scatter of (φ, ψ) for every residue.

— Global shape and packing —

The geometric summary reports three shape descriptors. Rg (radius of gyration) measures how spread out the Cα atoms are about their centre of mass; compact globular proteins have small Rg, elongated or unfolded ones large. Cα contacts (<8 Å, |i−j|>4) count long-range residue pairs in spatial proximity — high for tightly packed folds, near zero for rods or random coil. The bounding-box extents give the protein's footprint along x, y, z in Å.

SASA measures how much of the protein is reachable by solvent. It is computed by rolling a water-sized probe over the atomic surface and summing the exposed area (Å²). Per-residue SASA distinguishes core (buried, low SASA) from surface (exposed, high SASA) residues; total SASA is a whole-molecule size measure.

Plot images: a contact map (which residues are close in 3D, as an N×N binary image), a Ramachandran scatter (backbone torsion angles, revealing secondary-structure composition at a glance), and — for AlphaFold structures — a PAE heatmap (pairwise prediction confidence).

— Structural neighborhood —

A 3Di character summarizes, for each residue, the relative orientation of the Cα frame of its nearest spatial neighbor. Because it encodes fold topology rather than chemistry, 3Di alignments detect remote structural similarity that sequence alignment misses.

The Foldseek neighbor list gives the closest experimentally determined structures in the PDB, ranked by structural alignment. TM-score near 1 means near-identical fold; near 0.3 means only rough topology match. This is how one finds what a novel AlphaFold prediction most resembles in the solved-structure universe.

— Confidence and disorder —

For AlphaFold models, the B-factor field carries pLDDT — the model's own estimate of local accuracy on a 0–100 scale. Regions with pLDDT<50 should be treated as essentially unmodeled; they often correspond to intrinsically disordered segments.

Crystallographic B-factors measure how much each atom's electron density is smeared out, in Å². They rise in mobile loops and surface residues and fall in the buried interior. In AlphaFold models this column is repurposed to hold pLDDT instead.

Predicted Aligned Error (PAE) is an AlphaFold confidence matrix: entry (i, j) is the expected error in the position of residue j, in ångströms, when the prediction is superimposed on the true structure at residue i. Low PAE within a block of residues means that block is internally rigid and well-predicted; high PAE between two blocks means their relative placement is uncertain even if each block individually is confident.